Protein AF-A0A7J2IWG2-F1 (afdb_monomer_lite)

Radius of gyration: 23.78 Å; chains: 1; bounding box: 62×46×66 Å

Foldseek 3Di:
DWDWDDAPQWIWTDPDQFWIWIAGVVGDIAIFGAPGGCVLPDPVVVNVLVVQLVVCVVVQWDWADADQKIWIKGHDPVDGQWIWIAIDGQKGDIWIDGSRLSSNVSVLRPVVVQVVVVCVVVVVPDDPVCVVVVCVVCCNVRVGRGDLLVNLQRCLVIPAWMWGDDPPWIKIWGRDPSWIWIATPDQPPDDSVVLNLLCVVVVNRIATFDSNQVSCRNSNVDHPVCSCLGRRVLVSLVVVCCQVVVVQPVQWDDDRQWTWGQDPLAIWIARSNALWIDHLNHTQDDDDDPDDDPQDWDQGPPRGIGGDDPSSVSNVVNSCCRSCVVPDPDPSRVVSSVVSSVVVVVVVVVVD

Secondary structure (DSSP, 8-state):
---EEEETTEEEEEEETTEEEEEETTS-EEEEEBSS-GGG--HHHHHHHHHHHHHHHHHSEEEEEETTEEEEEEE-TTSTTEEEEEEEESEEEEEEEEHHHHHHHHHHHHHHHHHHHHHHHHTTT--GGGHHHHHHHHHHHSTTPBPHHHHHHHHHHH-SEEEEEETTEEEEEEEETTEEEEEEEE--SSHHHHHHHHHHHTT-SSEEE-HHHHHHHHTTSS-GGGGGGSHHHHHHHHHHHHHHTGGGTTTEEEETTEEEEEETTEEEEEETTT--EEETTEEE--PPPSS-----EEEETTTEEEEPPHHHHHHHHHHHHHH-GGG---HHHHHHHHHHHHHHHHHHTT--

Structure (mmCIF, N/CA/C/O backbone):
data_AF-A0A7J2IWG2-F1
#
_entry.id   AF-A0A7J2IWG2-F1
#
loop_
_atom_site.group_PDB
_atom_site.id
_atom_site.type_symbol
_atom_site.label_atom_id
_atom_site.label_alt_id
_atom_site.label_comp_id
_atom_site.label_asym_id
_atom_site.label_entity_id
_atom_site.label_seq_id
_atom_site.pdbx_PDB_ins_code
_atom_site.Cartn_x
_atom_site.Cartn_y
_atom_site.Cartn_z
_atom_site.occupancy
_atom_site.B_iso_or_equiv
_atom_site.auth_seq_id
_atom_site.auth_comp_id
_atom_site.auth_asym_id
_atom_site.auth_atom_id
_atom_site.pdbx_PDB_model_num
ATOM 1 N N . MET A 1 1 ? 7.669 -20.453 27.168 1.00 44.06 1 MET A N 1
ATOM 2 C CA . MET A 1 1 ? 6.930 -19.678 28.184 1.00 44.06 1 MET A CA 1
ATOM 3 C C . MET A 1 1 ? 7.126 -18.211 27.853 1.00 44.06 1 MET A C 1
ATOM 5 O O . MET A 1 1 ? 8.268 -17.769 27.812 1.00 44.06 1 MET A O 1
ATOM 9 N N . GLY A 1 2 ? 6.058 -17.530 27.432 1.00 58.66 2 GLY A N 1
ATOM 10 C CA . GLY A 1 2 ? 6.115 -16.123 27.028 1.00 58.66 2 GLY A CA 1
ATOM 11 C C . GLY A 1 2 ? 6.302 -15.224 28.246 1.00 58.66 2 GLY A C 1
ATOM 12 O O . GLY A 1 2 ? 5.838 -15.561 29.330 1.00 58.66 2 GLY A O 1
ATOM 13 N N . ALA A 1 3 ? 7.019 -14.114 28.085 1.00 71.25 3 ALA A N 1
ATOM 14 C CA . ALA A 1 3 ? 7.103 -13.108 29.135 1.00 71.25 3 ALA A CA 1
ATOM 15 C C . ALA A 1 3 ? 5.734 -12.429 29.292 1.00 71.25 3 ALA A C 1
ATOM 17 O O . ALA A 1 3 ? 5.152 -11.980 28.300 1.00 71.25 3 ALA A O 1
ATOM 18 N N . GLU A 1 4 ? 5.246 -12.362 30.528 1.00 83.38 4 GLU A N 1
ATOM 19 C CA . GLU A 1 4 ? 4.039 -11.634 30.909 1.00 83.38 4 GLU A CA 1
ATOM 20 C C . GLU A 1 4 ? 4.439 -10.408 31.726 1.00 83.38 4 GLU A C 1
ATOM 22 O O . GLU A 1 4 ? 5.269 -10.495 32.633 1.00 83.38 4 GLU A O 1
ATOM 27 N N . LEU A 1 5 ? 3.848 -9.261 31.409 1.00 86.38 5 LEU A N 1
ATOM 28 C CA . LEU A 1 5 ? 4.063 -8.020 32.140 1.00 86.38 5 LEU A CA 1
ATOM 29 C C . LEU A 1 5 ? 2.712 -7.423 32.521 1.00 86.38 5 LEU A C 1
ATOM 31 O O . LEU A 1 5 ? 1.864 -7.195 31.661 1.00 86.38 5 LEU A O 1
ATOM 35 N N . ARG A 1 6 ? 2.515 -7.138 33.809 1.00 88.19 6 ARG A N 1
ATOM 36 C CA . ARG A 1 6 ? 1.344 -6.390 34.277 1.00 88.19 6 ARG A CA 1
ATOM 37 C C . ARG A 1 6 ? 1.644 -4.898 34.257 1.00 88.19 6 ARG A C 1
ATOM 39 O O . ARG A 1 6 ? 2.620 -4.458 34.858 1.00 88.19 6 ARG A O 1
ATOM 46 N N . VAL A 1 7 ? 0.794 -4.136 33.579 1.00 85.31 7 VAL A N 1
ATOM 47 C CA . VAL A 1 7 ? 0.871 -2.675 33.483 1.00 85.31 7 VAL A CA 1
ATOM 48 C C . VAL A 1 7 ? -0.514 -2.120 33.802 1.00 85.31 7 VAL A C 1
ATOM 50 O O . VAL A 1 7 ? -1.438 -2.232 32.998 1.00 85.31 7 VAL A O 1
ATOM 53 N N . GLY A 1 8 ? -0.681 -1.568 35.006 1.00 84.94 8 GLY A N 1
ATOM 54 C CA . GLY A 1 8 ? -1.985 -1.109 35.491 1.00 84.94 8 GLY A CA 1
ATOM 55 C C . GLY A 1 8 ? -3.036 -2.225 35.462 1.00 84.94 8 GLY A C 1
ATOM 56 O O . GLY A 1 8 ? -2.827 -3.304 36.013 1.00 84.94 8 GLY A O 1
ATOM 57 N N . ASN A 1 9 ? -4.152 -1.966 34.779 1.00 90.44 9 ASN A N 1
ATOM 58 C CA . ASN A 1 9 ? -5.276 -2.895 34.627 1.00 90.44 9 ASN A CA 1
ATOM 59 C C . ASN A 1 9 ? -5.095 -3.932 33.507 1.00 90.44 9 ASN A C 1
ATOM 61 O O . ASN A 1 9 ? -6.040 -4.666 33.202 1.00 90.44 9 ASN A O 1
ATOM 65 N N . TRP A 1 10 ? -3.917 -3.971 32.880 1.00 93.75 10 TRP A N 1
ATOM 66 C CA . TRP A 1 10 ? -3.639 -4.766 31.693 1.00 93.75 10 TRP A CA 1
ATOM 67 C C . TRP A 1 10 ? -2.554 -5.805 31.946 1.00 93.75 10 TRP A C 1
ATOM 69 O O . TRP A 1 10 ? -1.511 -5.535 32.542 1.00 93.75 10 TRP A O 1
ATOM 79 N N . THR A 1 11 ? -2.792 -7.003 31.426 1.00 93.50 11 THR A N 1
ATOM 80 C CA . THR A 1 11 ? -1.785 -8.047 31.266 1.00 93.50 11 THR A CA 1
ATOM 81 C C . THR A 1 11 ? -1.298 -8.013 29.825 1.00 93.50 11 THR A C 1
ATOM 83 O O . THR A 1 11 ? -2.082 -8.176 28.889 1.00 93.50 11 THR A O 1
ATOM 86 N N . VAL A 1 12 ? -0.003 -7.772 29.649 1.00 90.75 12 VAL A N 1
ATOM 87 C CA . VAL A 1 12 ? 0.667 -7.699 28.353 1.00 90.75 12 VAL A CA 1
ATOM 88 C C . VAL A 1 12 ? 1.425 -8.997 28.126 1.00 90.75 12 VAL A C 1
ATOM 90 O O . VAL A 1 12 ? 2.281 -9.375 28.926 1.00 90.75 12 VAL A O 1
ATOM 93 N N . MET A 1 13 ? 1.122 -9.666 27.020 1.00 90.50 13 MET A N 1
ATOM 94 C CA . MET A 1 13 ? 1.716 -10.940 26.635 1.00 90.50 13 MET A CA 1
ATOM 95 C C . MET A 1 13 ? 2.390 -10.824 25.268 1.00 90.50 13 MET A C 1
ATOM 97 O O . MET A 1 13 ? 1.871 -10.189 24.344 1.00 90.50 13 MET A O 1
ATOM 101 N N . LEU A 1 14 ? 3.544 -11.475 25.129 1.00 86.62 14 LEU A N 1
ATOM 102 C CA . LEU A 1 14 ? 4.213 -11.646 23.841 1.00 86.62 14 LEU A CA 1
ATOM 103 C C . LEU A 1 14 ? 3.591 -12.845 23.108 1.00 86.62 14 LEU A C 1
ATOM 105 O O . LEU A 1 14 ? 3.856 -13.988 23.472 1.00 86.62 14 LEU A O 1
ATOM 109 N N . ASP A 1 15 ? 2.809 -12.585 22.060 1.00 84.38 15 ASP A N 1
ATOM 110 C CA . ASP A 1 15 ? 2.124 -13.624 21.263 1.00 84.38 15 ASP A CA 1
ATOM 111 C C . ASP A 1 15 ? 2.918 -14.021 19.999 1.00 84.38 15 ASP A C 1
ATOM 113 O O . ASP A 1 15 ? 2.478 -14.767 19.129 1.00 84.38 15 ASP A O 1
ATOM 117 N N . GLY A 1 16 ? 4.131 -13.484 19.860 1.00 84.44 16 GLY A N 1
ATOM 118 C CA . GLY A 1 16 ? 5.037 -13.764 18.754 1.00 84.44 16 GLY A CA 1
ATOM 119 C C . GLY A 1 16 ? 6.120 -12.696 18.627 1.00 84.44 16 GLY A C 1
ATOM 120 O O . GLY A 1 16 ? 6.139 -11.732 19.387 1.00 84.44 16 GLY A O 1
ATOM 121 N N . PRO A 1 17 ? 7.029 -12.801 17.643 1.00 84.06 17 PRO A N 1
ATOM 122 C CA . PRO A 1 17 ? 8.121 -11.839 17.483 1.00 84.06 17 PRO A CA 1
ATOM 123 C C . PRO A 1 17 ? 7.642 -10.432 17.099 1.00 84.06 17 PRO A C 1
ATOM 125 O O . PRO A 1 17 ? 8.418 -9.488 17.197 1.00 84.06 17 PRO A O 1
ATOM 128 N N . LYS A 1 18 ? 6.398 -10.281 16.632 1.00 86.62 18 LYS A N 1
ATOM 129 C CA . LYS A 1 18 ? 5.831 -9.016 16.141 1.00 86.62 18 LYS A CA 1
ATOM 130 C C . LYS A 1 18 ? 4.448 -8.704 16.714 1.00 86.62 18 LYS A C 1
ATOM 132 O O . LYS A 1 18 ? 3.799 -7.789 16.228 1.00 86.62 18 LYS A O 1
ATOM 137 N N . THR A 1 19 ? 3.977 -9.453 17.703 1.00 88.81 19 THR A N 1
ATOM 138 C CA . THR A 1 19 ? 2.591 -9.341 18.166 1.00 88.81 19 THR A CA 1
ATOM 139 C C . THR A 1 19 ? 2.564 -9.211 19.674 1.00 88.81 19 THR A C 1
ATOM 141 O O . THR A 1 19 ? 3.118 -10.054 20.380 1.00 88.81 19 THR A O 1
ATOM 144 N N . LEU A 1 20 ? 1.907 -8.157 20.153 1.00 89.69 20 LEU A N 1
ATOM 145 C CA . LEU A 1 20 ? 1.514 -8.039 21.550 1.00 89.69 20 LEU A CA 1
ATOM 146 C C . LEU A 1 20 ? 0.040 -8.375 21.696 1.00 89.69 20 LEU A C 1
ATOM 148 O O . LEU A 1 20 ? -0.777 -7.975 20.869 1.00 89.69 20 LEU A O 1
ATOM 152 N N . ARG A 1 21 ? -0.289 -9.067 22.777 1.00 92.38 21 ARG A N 1
ATOM 153 C CA . ARG A 1 21 ? -1.659 -9.316 23.202 1.00 92.38 21 ARG A CA 1
ATOM 154 C C . ARG A 1 21 ? -1.865 -8.637 24.546 1.00 92.38 21 ARG A C 1
ATOM 156 O O . ARG A 1 21 ? -1.136 -8.913 25.495 1.00 92.38 21 ARG A O 1
ATOM 163 N N . LEU A 1 22 ? -2.814 -7.714 24.602 1.00 92.94 22 LEU A N 1
ATOM 164 C CA . LEU A 1 22 ? -3.165 -6.960 25.798 1.00 92.94 22 LEU A CA 1
ATOM 165 C C . LEU A 1 22 ? -4.535 -7.432 26.270 1.00 92.94 22 LEU A C 1
ATOM 167 O O . LEU A 1 22 ? -5.498 -7.379 25.508 1.00 92.94 22 LEU A O 1
ATOM 171 N N . VAL A 1 23 ? -4.619 -7.880 27.519 1.00 94.50 23 VAL A N 1
ATOM 172 C CA . VAL A 1 23 ? -5.866 -8.328 28.147 1.00 94.50 23 VAL A CA 1
ATOM 173 C C . VAL A 1 23 ? -6.111 -7.497 29.395 1.00 94.50 23 VAL A C 1
ATOM 175 O O . VAL A 1 23 ? -5.299 -7.500 30.321 1.00 94.50 23 VAL A O 1
ATOM 178 N N . ARG A 1 24 ? -7.219 -6.764 29.420 1.00 93.88 24 ARG A N 1
ATOM 179 C CA . ARG A 1 24 ? -7.654 -5.974 30.572 1.00 93.88 24 ARG A CA 1
ATOM 180 C C . ARG A 1 24 ? -8.354 -6.871 31.594 1.00 93.88 24 ARG A C 1
ATOM 182 O O . ARG A 1 24 ? -8.932 -7.893 31.232 1.00 93.88 24 ARG A O 1
ATOM 189 N N . HIS A 1 25 ? -8.335 -6.485 32.869 1.00 91.69 25 HIS A N 1
ATOM 190 C CA . HIS A 1 25 ? -8.954 -7.253 33.963 1.00 91.69 25 HIS A CA 1
ATOM 191 C C . HIS A 1 25 ? -10.453 -7.568 33.768 1.00 91.69 25 HIS A C 1
ATOM 193 O O . HIS A 1 25 ? -10.944 -8.544 34.325 1.00 91.69 25 HIS A O 1
ATOM 199 N N . ASP A 1 2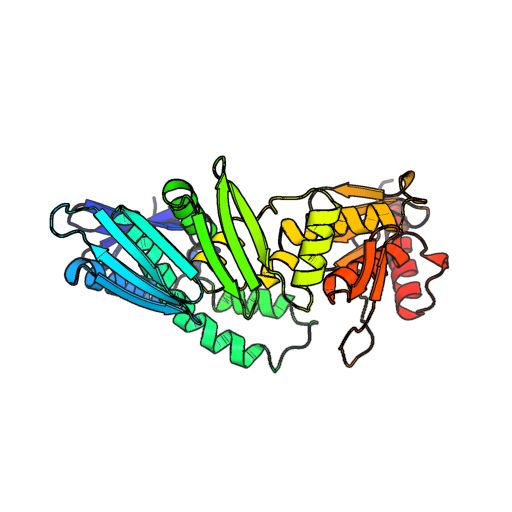6 ? -11.172 -6.757 32.987 1.00 88.81 26 ASP A N 1
ATOM 200 C CA . ASP A 1 26 ? -12.596 -6.914 32.664 1.00 88.81 26 ASP A CA 1
ATOM 201 C C . ASP A 1 26 ? -12.845 -7.806 31.429 1.00 88.81 26 ASP A C 1
ATOM 203 O O . ASP A 1 26 ? -13.981 -7.944 30.975 1.00 88.81 26 ASP A O 1
ATOM 207 N N . GLY A 1 27 ? -11.791 -8.420 30.880 1.00 89.25 27 GLY A N 1
ATOM 208 C CA . GLY A 1 27 ? -11.855 -9.335 29.743 1.00 89.25 27 GLY A CA 1
ATOM 209 C C . GLY A 1 27 ? -11.741 -8.667 28.371 1.00 89.25 27 GLY A C 1
ATOM 210 O O . GLY A 1 27 ? -11.811 -9.367 27.361 1.00 89.25 27 GLY A O 1
ATOM 211 N N . ILE A 1 28 ? -11.545 -7.342 28.288 1.00 91.88 28 ILE A N 1
ATOM 212 C CA . ILE A 1 28 ? -11.269 -6.684 27.002 1.00 91.88 28 ILE A CA 1
ATOM 213 C C . ILE A 1 28 ? -9.903 -7.133 26.482 1.00 91.88 28 ILE A C 1
ATOM 215 O O . ILE A 1 28 ? -8.883 -6.969 27.147 1.00 91.88 28 ILE A O 1
ATOM 219 N N . GLU A 1 29 ? -9.883 -7.635 25.252 1.00 93.44 29 GLU A N 1
ATOM 220 C CA . GLU A 1 29 ? -8.669 -8.084 24.582 1.00 93.44 29 GLU A CA 1
ATOM 221 C C . GLU A 1 29 ? -8.356 -7.232 23.349 1.00 93.44 29 GLU A C 1
ATOM 223 O O . GLU A 1 29 ? -9.230 -6.947 22.525 1.00 93.44 29 GLU A O 1
ATOM 228 N N . VAL A 1 30 ? -7.084 -6.857 23.201 1.00 92.19 30 VAL A N 1
ATOM 229 C CA . VAL A 1 30 ? -6.562 -6.147 22.032 1.00 92.19 30 VAL A CA 1
ATOM 230 C C . VAL A 1 30 ? -5.283 -6.821 21.549 1.00 92.19 30 VAL A C 1
ATOM 232 O O . VAL A 1 30 ? -4.314 -6.970 22.293 1.00 92.19 30 VAL A O 1
ATOM 235 N N . ILE A 1 31 ? -5.266 -7.194 20.271 1.00 92.25 31 ILE A N 1
ATOM 236 C CA . ILE A 1 31 ? -4.076 -7.709 19.594 1.00 92.25 31 ILE A CA 1
ATOM 237 C C . ILE A 1 31 ? -3.422 -6.546 18.849 1.00 92.25 31 ILE A C 1
ATOM 239 O O . ILE A 1 31 ? -4.076 -5.866 18.058 1.00 92.25 31 ILE A O 1
ATOM 243 N N . LEU A 1 32 ? -2.128 -6.335 19.085 1.00 90.25 32 LEU A N 1
ATOM 244 C CA . LEU A 1 32 ? -1.316 -5.267 18.506 1.00 90.25 32 LEU A CA 1
ATOM 245 C C . LEU A 1 32 ? -0.199 -5.859 17.629 1.00 90.25 32 LEU A C 1
ATOM 247 O O . LEU A 1 32 ? 0.910 -6.135 18.109 1.00 90.25 32 LEU A O 1
ATOM 251 N N . PRO A 1 33 ? -0.453 -6.067 16.327 1.00 88.81 33 PRO A N 1
ATOM 252 C CA . PRO A 1 33 ? 0.578 -6.484 15.390 1.00 88.81 33 PRO A CA 1
ATOM 253 C C . PRO A 1 33 ? 1.481 -5.299 15.043 1.00 88.81 33 PRO A C 1
ATOM 255 O O . PRO A 1 33 ? 1.003 -4.248 14.626 1.00 88.81 33 PRO A O 1
ATOM 258 N N . HIS A 1 34 ? 2.789 -5.483 15.150 1.00 84.00 34 HIS A N 1
ATOM 259 C CA . HIS A 1 34 ? 3.819 -4.490 14.868 1.00 84.00 34 HIS A CA 1
ATOM 260 C C . HIS A 1 34 ? 4.509 -4.785 13.533 1.00 84.00 34 HIS A C 1
ATOM 262 O O . HIS A 1 34 ? 4.626 -5.929 13.084 1.00 84.00 34 HIS A O 1
ATOM 268 N N . LYS A 1 35 ? 4.997 -3.736 12.869 1.00 77.56 35 LYS A N 1
ATOM 269 C CA . LYS A 1 35 ? 5.709 -3.862 11.588 1.00 77.56 35 LYS A CA 1
ATOM 270 C C . LYS A 1 35 ? 7.059 -4.572 11.738 1.00 77.56 35 LYS A C 1
ATOM 272 O O . LYS A 1 35 ? 7.448 -5.399 10.897 1.00 77.56 35 LYS A O 1
ATOM 277 N N . VAL A 1 36 ? 7.772 -4.262 12.817 1.00 75.19 36 VAL A N 1
ATOM 278 C CA . VAL A 1 36 ? 9.071 -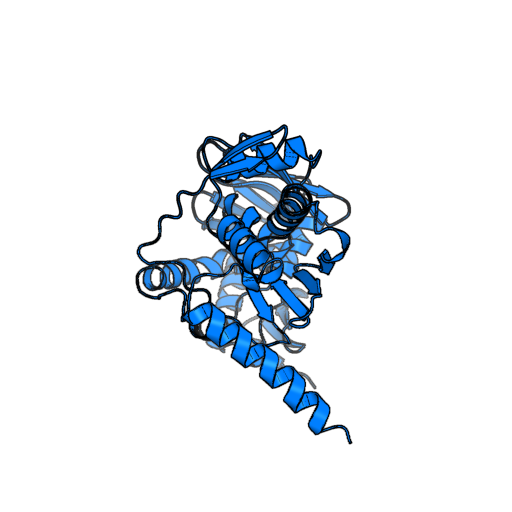4.850 13.161 1.00 75.19 36 VAL A CA 1
ATOM 279 C C . VAL A 1 36 ? 8.985 -5.645 14.463 1.00 75.19 36 VAL A C 1
ATOM 281 O O . VAL A 1 36 ? 7.912 -5.801 15.037 1.00 75.19 36 VAL A O 1
ATOM 284 N N . SER A 1 37 ? 10.109 -6.231 14.869 1.00 78.06 37 SER A N 1
ATOM 285 C CA . SER A 1 37 ? 10.175 -7.060 16.069 1.00 78.06 37 SER A CA 1
ATOM 286 C C . SER A 1 37 ? 9.853 -6.259 17.333 1.00 78.06 37 SER A C 1
ATOM 288 O O . SER A 1 37 ? 10.473 -5.221 17.567 1.00 78.06 37 SER A O 1
ATOM 290 N N . ILE A 1 38 ? 8.972 -6.789 18.186 1.00 77.69 38 ILE A N 1
ATOM 291 C CA . ILE A 1 38 ? 8.601 -6.180 19.478 1.00 77.69 38 ILE A CA 1
ATOM 292 C C . ILE A 1 38 ? 9.745 -6.192 20.495 1.00 77.69 38 ILE A C 1
ATOM 294 O O . ILE A 1 38 ? 9.670 -5.508 21.506 1.00 77.69 38 ILE A O 1
ATOM 298 N N . ARG A 1 39 ? 10.841 -6.919 20.225 1.00 74.44 39 ARG A N 1
ATOM 299 C CA . ARG A 1 39 ? 12.049 -6.890 21.073 1.00 74.44 39 ARG A CA 1
ATOM 300 C C . ARG A 1 39 ? 12.667 -5.495 21.188 1.00 74.44 39 ARG A C 1
ATOM 302 O O . ARG A 1 39 ? 13.400 -5.239 22.133 1.00 74.44 39 ARG A O 1
ATOM 309 N N . ASN A 1 40 ? 12.377 -4.619 20.228 1.00 69.69 40 ASN A N 1
ATOM 310 C CA . ASN A 1 40 ? 12.860 -3.242 20.212 1.00 69.69 40 ASN A CA 1
ATOM 311 C C . ASN A 1 40 ? 11.856 -2.253 20.830 1.00 69.69 40 ASN A C 1
ATOM 313 O O . ASN A 1 40 ? 12.132 -1.054 20.851 1.00 69.69 40 ASN A O 1
ATOM 317 N N . LEU A 1 41 ? 10.694 -2.727 21.296 1.00 73.69 41 LEU A N 1
ATOM 318 C CA . LEU A 1 41 ? 9.678 -1.880 21.908 1.00 73.69 41 LEU A CA 1
ATOM 319 C C . LEU A 1 41 ? 10.147 -1.442 23.297 1.00 73.69 41 LEU A C 1
ATOM 321 O O . LEU A 1 41 ? 10.509 -2.267 24.137 1.00 73.69 41 LEU A O 1
ATOM 325 N N . ARG A 1 42 ? 10.139 -0.132 23.551 1.00 78.75 42 ARG A N 1
ATOM 326 C CA . ARG A 1 42 ? 10.512 0.406 24.863 1.00 78.75 42 ARG A CA 1
ATOM 327 C C . ARG A 1 42 ? 9.348 0.244 25.837 1.00 78.75 42 ARG A C 1
ATOM 329 O O . ARG A 1 42 ? 8.204 0.481 25.467 1.00 78.75 42 ARG A O 1
ATOM 336 N N . ILE A 1 43 ? 9.646 -0.049 27.104 1.00 80.00 43 ILE A N 1
ATOM 337 C CA . ILE A 1 43 ? 8.626 -0.142 28.167 1.00 80.00 43 ILE A CA 1
ATOM 338 C C . ILE A 1 43 ? 7.797 1.148 28.253 1.00 80.00 43 ILE A C 1
ATOM 340 O O . ILE A 1 43 ? 6.582 1.070 28.382 1.00 80.00 43 ILE A O 1
ATOM 344 N N . GLY A 1 44 ? 8.424 2.320 28.089 1.00 78.38 44 GLY A N 1
ATOM 345 C CA . GLY A 1 44 ? 7.705 3.599 28.048 1.00 78.38 44 GLY A CA 1
ATOM 346 C C . GLY A 1 44 ? 6.615 3.645 26.971 1.00 78.38 44 GLY A C 1
ATOM 347 O O . GLY A 1 44 ? 5.496 4.026 27.268 1.00 78.38 44 GLY A O 1
ATOM 348 N N . GLN A 1 45 ? 6.885 3.128 25.768 1.00 77.88 45 GLN A N 1
ATOM 349 C CA . GLN A 1 45 ? 5.885 3.081 24.690 1.00 77.88 45 GLN A CA 1
ATOM 350 C C . GLN A 1 45 ? 4.718 2.148 25.026 1.00 77.88 45 GLN A C 1
ATOM 352 O O . GLN A 1 45 ? 3.575 2.422 24.679 1.00 77.88 45 GLN A O 1
ATOM 357 N N . LEU A 1 46 ? 4.996 1.038 25.713 1.00 82.88 46 LEU A N 1
ATOM 358 C CA . LEU A 1 46 ? 3.948 0.140 26.184 1.00 82.88 46 LEU A CA 1
ATOM 359 C C . LEU A 1 46 ? 3.072 0.807 27.254 1.00 82.88 46 LEU A C 1
ATOM 361 O O . LEU A 1 46 ? 1.858 0.611 27.254 1.00 82.88 46 LEU A O 1
ATOM 365 N N . MET A 1 47 ? 3.676 1.592 28.150 1.00 84.19 47 MET A N 1
ATOM 366 C CA . MET A 1 47 ? 2.933 2.387 29.129 1.00 84.19 47 MET A CA 1
ATOM 367 C C . MET A 1 47 ? 2.061 3.442 28.447 1.00 84.19 47 MET A C 1
ATOM 369 O O . MET A 1 47 ? 0.903 3.586 28.833 1.00 84.19 47 MET A O 1
ATOM 373 N N . ASP A 1 48 ? 2.575 4.106 27.409 1.00 84.44 48 ASP A N 1
ATOM 374 C CA . ASP A 1 48 ? 1.813 5.072 26.612 1.00 84.44 48 ASP A CA 1
ATOM 375 C C . ASP A 1 48 ? 0.596 4.401 25.955 1.00 84.44 48 ASP A C 1
ATOM 377 O O . ASP A 1 48 ? -0.522 4.894 26.089 1.00 84.44 48 ASP A O 1
ATOM 381 N N . TYR A 1 49 ? 0.772 3.223 25.336 1.00 87.44 49 TYR A N 1
ATOM 382 C CA . TYR A 1 49 ? -0.350 2.458 24.779 1.00 87.44 49 TYR A CA 1
ATOM 383 C C . TYR A 1 49 ? -1.408 2.139 25.835 1.00 87.44 49 TYR A C 1
ATOM 385 O O . TYR A 1 49 ? -2.593 2.354 25.600 1.00 87.44 49 TYR A O 1
ATOM 393 N N . VAL A 1 50 ? -1.005 1.630 27.001 1.00 89.81 50 VAL A N 1
ATOM 394 C CA . VAL A 1 50 ? -1.948 1.283 28.074 1.00 89.81 50 VAL A CA 1
ATOM 395 C C . VAL A 1 50 ? -2.704 2.516 28.574 1.00 89.81 50 VAL A C 1
ATOM 397 O O . VAL A 1 50 ? -3.925 2.454 28.720 1.00 89.81 50 VAL A O 1
ATOM 400 N N . ALA A 1 51 ? -2.009 3.637 28.775 1.00 88.75 51 ALA A N 1
ATOM 401 C CA . ALA A 1 51 ? -2.623 4.887 29.206 1.00 88.75 51 ALA A CA 1
ATOM 402 C C . ALA A 1 51 ? -3.652 5.401 28.184 1.00 88.75 51 ALA A C 1
ATOM 404 O O . ALA A 1 51 ? -4.778 5.730 28.559 1.00 88.75 51 ALA A O 1
ATOM 405 N N . GLU A 1 52 ? -3.307 5.399 26.892 1.00 88.62 52 GLU A N 1
ATOM 406 C CA . GLU A 1 52 ? -4.218 5.801 25.812 1.00 88.62 52 GLU A CA 1
ATOM 407 C C . GLU A 1 52 ? -5.456 4.893 25.724 1.00 88.62 52 GLU A C 1
ATOM 409 O O . GLU A 1 52 ? -6.575 5.369 25.500 1.00 88.62 52 GLU A O 1
ATOM 414 N N . LEU A 1 53 ? -5.275 3.580 25.906 1.00 92.44 53 LEU A N 1
ATOM 415 C CA . LEU A 1 53 ? -6.369 2.610 25.892 1.00 92.44 53 LEU A CA 1
ATOM 416 C C . LEU A 1 53 ? -7.331 2.818 27.065 1.00 92.44 53 LEU A C 1
ATOM 418 O O . LEU A 1 53 ? -8.546 2.838 26.851 1.00 92.44 53 LEU A O 1
ATOM 422 N N . ASP A 1 54 ? -6.815 2.985 28.285 1.00 91.94 54 ASP A N 1
ATOM 423 C CA . ASP A 1 54 ? -7.653 3.222 29.464 1.00 91.94 54 ASP A CA 1
ATOM 424 C C . ASP A 1 54 ? -8.417 4.549 29.348 1.00 91.94 54 ASP A C 1
ATOM 426 O O . ASP A 1 54 ? -9.636 4.565 29.552 1.00 91.94 54 ASP A O 1
ATOM 430 N N . GLU A 1 55 ? -7.753 5.625 28.912 1.00 91.38 55 GLU A N 1
ATOM 431 C CA . GLU A 1 55 ? -8.390 6.928 28.691 1.00 91.38 55 GLU A CA 1
ATOM 432 C C . GLU A 1 55 ? -9.541 6.830 27.676 1.00 91.38 55 GLU A C 1
ATOM 434 O O . GLU A 1 55 ? -10.631 7.379 27.886 1.00 91.38 55 GLU A O 1
ATOM 439 N N . LEU A 1 56 ? -9.335 6.106 26.570 1.00 93.38 56 LEU A N 1
ATOM 440 C CA . LEU A 1 56 ? -10.362 5.924 25.550 1.00 93.38 56 LEU A CA 1
ATOM 441 C C . LEU A 1 56 ? -11.554 5.109 26.069 1.00 93.38 56 LEU A C 1
ATOM 443 O O . LEU A 1 56 ? -12.704 5.461 25.783 1.00 93.38 56 LEU A O 1
ATOM 447 N N . ILE A 1 57 ? -11.308 4.031 26.817 1.00 92.50 57 ILE A N 1
ATOM 448 C CA . ILE A 1 57 ? -12.373 3.193 27.386 1.00 92.50 57 ILE A CA 1
ATOM 449 C C . ILE A 1 57 ? -13.219 3.995 28.381 1.00 92.50 57 ILE A C 1
ATOM 451 O O . ILE A 1 57 ? -14.454 3.891 28.347 1.00 92.50 57 ILE A O 1
ATOM 455 N N . GLU A 1 58 ? -12.578 4.807 29.222 1.00 91.62 58 GLU A N 1
ATOM 456 C CA . GLU A 1 58 ? -13.236 5.656 30.216 1.00 91.62 58 GLU A CA 1
ATOM 457 C C . GLU A 1 58 ? -14.080 6.747 29.545 1.00 91.62 58 GLU A C 1
ATOM 459 O O . GLU A 1 58 ? -15.297 6.812 29.744 1.00 91.62 58 GLU A O 1
ATOM 464 N N . LYS A 1 59 ? -13.474 7.548 28.658 1.00 93.38 59 LYS A N 1
ATOM 465 C CA . LYS A 1 59 ? -14.170 8.641 27.957 1.00 93.38 59 LYS A CA 1
ATOM 466 C C . LYS A 1 59 ?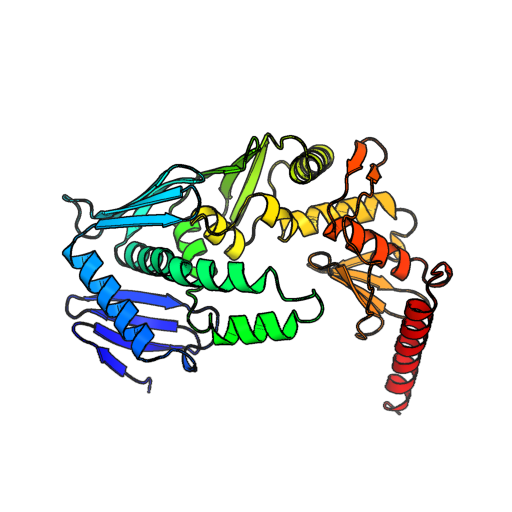 -15.227 8.141 26.975 1.00 93.38 59 LYS A C 1
ATOM 468 O O . LYS A 1 59 ? -16.149 8.878 26.615 1.00 93.38 59 LYS A O 1
ATOM 473 N N . GLY A 1 60 ? -15.072 6.922 26.459 1.00 94.38 60 GLY A N 1
ATOM 474 C CA . GLY A 1 60 ? -15.948 6.345 25.440 1.00 94.38 60 GLY A CA 1
ATOM 475 C C . GLY A 1 60 ? -15.923 7.099 24.107 1.00 94.38 60 GLY A C 1
ATOM 476 O O . GLY A 1 60 ? -16.812 6.910 23.271 1.00 94.38 60 GLY A O 1
ATOM 477 N N . SER A 1 61 ? -14.954 7.995 23.899 1.00 95.50 61 SER A N 1
ATOM 478 C CA . SER A 1 61 ? -14.787 8.733 22.652 1.00 95.50 61 SER A CA 1
ATOM 479 C C . SER A 1 61 ? -13.399 9.348 22.520 1.00 95.50 61 SER A C 1
ATOM 481 O O . SER A 1 61 ? -12.770 9.692 23.515 1.00 95.50 61 SER A O 1
ATOM 483 N N . MET A 1 62 ? -12.963 9.544 21.279 1.00 94.81 62 MET A N 1
ATOM 484 C CA . MET A 1 62 ? -11.783 10.335 20.938 1.00 94.81 62 MET A CA 1
ATOM 485 C C . MET A 1 62 ? -12.013 11.121 19.651 1.00 94.81 62 MET A C 1
ATOM 487 O O . MET A 1 62 ? -12.845 10.775 18.800 1.00 94.81 62 MET A O 1
ATOM 491 N N . THR A 1 63 ? -11.215 12.166 19.481 1.00 94.12 63 THR A N 1
ATOM 492 C CA . THR A 1 63 ? -11.089 12.875 18.213 1.00 94.12 63 THR A CA 1
ATOM 493 C C . THR A 1 63 ? -9.626 13.014 17.853 1.00 94.12 63 THR A C 1
ATOM 495 O O . THR A 1 63 ? -8.826 13.377 18.706 1.00 94.12 63 THR A O 1
ATOM 498 N N . ALA A 1 64 ? -9.300 12.796 16.586 1.00 91.50 64 ALA A N 1
ATOM 499 C CA . ALA A 1 64 ? -7.959 13.000 16.054 1.00 91.50 64 ALA A CA 1
ATOM 500 C C . ALA A 1 64 ? -8.038 13.807 14.755 1.00 91.50 64 ALA A C 1
ATOM 502 O O . ALA A 1 64 ? -9.066 13.816 14.070 1.00 91.50 64 ALA A O 1
ATOM 503 N N . LYS A 1 65 ? -6.954 14.489 14.394 1.00 89.31 65 LYS A N 1
ATOM 504 C CA . LYS A 1 65 ? -6.833 15.189 13.112 1.00 89.31 65 LYS A CA 1
ATOM 505 C C . LYS A 1 65 ? -5.525 14.774 12.453 1.00 89.31 65 LYS A C 1
ATOM 507 O O . LYS A 1 65 ? -4.472 14.963 13.045 1.00 89.31 65 LYS A O 1
ATOM 512 N N . LYS A 1 66 ? -5.596 14.257 11.225 1.00 85.38 66 LYS A N 1
ATOM 513 C CA . LYS A 1 66 ? -4.416 13.949 10.403 1.00 85.38 66 LYS A CA 1
ATOM 514 C C . LYS A 1 66 ? -4.560 14.603 9.044 1.00 85.38 66 LYS A C 1
ATOM 516 O O . LYS A 1 66 ? -5.570 14.416 8.360 1.00 85.38 66 LYS A O 1
ATOM 521 N N . GLY A 1 67 ? -3.574 15.419 8.682 1.00 81.38 67 GLY A N 1
ATOM 522 C CA . GLY A 1 67 ? -3.647 16.269 7.499 1.00 81.38 67 GLY A CA 1
ATOM 523 C C . GLY A 1 67 ? -4.946 17.086 7.462 1.00 81.38 67 GLY A C 1
ATOM 524 O O . GLY A 1 67 ? -5.223 17.899 8.347 1.00 81.38 67 GLY A O 1
ATOM 525 N N . THR A 1 68 ? -5.755 16.857 6.428 1.00 87.38 68 THR A N 1
ATOM 526 C CA . THR A 1 68 ? -7.044 17.535 6.207 1.00 87.38 68 THR A CA 1
ATOM 527 C C . THR A 1 68 ? -8.255 16.716 6.665 1.00 87.38 68 THR A C 1
ATOM 529 O O . THR A 1 68 ? -9.390 17.102 6.384 1.00 87.38 68 THR A O 1
ATOM 532 N N . THR A 1 69 ? -8.047 15.600 7.369 1.00 92.25 69 THR A N 1
ATOM 533 C CA . THR A 1 69 ? -9.117 14.707 7.832 1.00 92.25 69 THR A CA 1
ATOM 534 C C . THR A 1 69 ? -9.281 14.787 9.346 1.00 92.25 69 THR A C 1
ATOM 536 O O . THR A 1 69 ? -8.315 14.669 10.101 1.00 92.25 69 THR A O 1
ATOM 539 N N . LYS A 1 70 ? -10.526 14.966 9.793 1.00 95.94 70 LYS A N 1
ATOM 540 C CA . LYS A 1 70 ? -10.940 14.855 11.193 1.00 95.94 70 LYS A CA 1
ATOM 541 C C . LYS A 1 70 ? -11.561 13.481 11.421 1.00 95.94 70 LYS A C 1
ATOM 543 O O . LYS A 1 70 ? -12.497 13.105 10.718 1.00 95.94 70 LYS A O 1
ATOM 548 N N . PHE A 1 71 ? -11.060 12.778 12.425 1.00 97.06 71 PHE A N 1
ATOM 549 C CA . PHE A 1 71 ? -11.559 11.491 12.883 1.00 97.06 71 PHE A CA 1
ATOM 550 C C . PHE A 1 71 ? -12.318 11.677 14.189 1.00 97.06 71 PHE A C 1
ATOM 552 O O . PHE A 1 71 ? -11.875 12.407 15.080 1.00 97.06 71 PHE A O 1
ATOM 559 N N . LYS A 1 72 ? -13.463 11.013 14.306 1.00 97.56 72 LYS A N 1
ATOM 560 C CA . LYS A 1 72 ? -14.233 10.924 15.542 1.00 97.56 72 LYS A CA 1
ATOM 561 C C . LYS A 1 72 ? -14.597 9.469 15.770 1.00 97.56 72 LYS A C 1
ATOM 563 O O . LYS A 1 72 ? -15.322 8.892 14.967 1.00 97.56 72 LYS A O 1
ATOM 568 N N . LEU A 1 73 ? -14.104 8.912 16.865 1.00 97.38 73 LEU A N 1
ATOM 569 C CA . LEU A 1 73 ? -14.410 7.562 17.312 1.00 97.38 73 LEU A CA 1
ATOM 570 C C . LEU A 1 73 ? -15.267 7.676 18.575 1.00 97.38 73 LEU A C 1
ATOM 572 O O . LEU A 1 73 ? -14.911 8.416 19.492 1.00 97.38 73 LEU A O 1
ATOM 576 N N . LYS A 1 74 ? -16.425 7.013 18.617 1.00 96.94 74 LYS A N 1
ATOM 577 C CA . LYS A 1 74 ? -17.356 7.107 19.754 1.00 96.94 74 LYS A CA 1
ATOM 578 C C . LYS A 1 74 ? -18.049 5.776 20.027 1.00 96.94 74 LYS A C 1
ATOM 580 O O . LYS A 1 74 ? -18.570 5.158 19.103 1.00 96.94 74 LYS A O 1
ATOM 585 N N . ARG A 1 75 ? -18.129 5.381 21.298 1.00 95.50 75 ARG A N 1
ATOM 586 C CA . ARG A 1 75 ? -18.896 4.220 21.762 1.00 95.50 75 ARG A CA 1
ATOM 587 C C . ARG A 1 75 ? -20.399 4.479 21.634 1.00 95.50 75 ARG A C 1
ATOM 589 O O . ARG A 1 75 ? -20.899 5.555 21.979 1.00 95.50 75 ARG A O 1
ATOM 596 N N . LYS A 1 76 ? -21.144 3.488 21.146 1.00 92.31 76 LYS A N 1
ATOM 597 C CA . LYS A 1 76 ? -22.599 3.565 20.975 1.00 92.31 76 LYS A CA 1
ATOM 598 C C . LYS A 1 76 ? -23.278 3.407 22.337 1.00 92.31 76 LYS A C 1
ATOM 600 O O . LYS A 1 76 ? -23.186 2.356 22.959 1.00 92.31 76 LYS A O 1
ATOM 605 N N . ALA A 1 77 ? -23.999 4.437 22.785 1.00 82.88 77 ALA A N 1
ATOM 606 C CA . ALA A 1 77 ? -24.579 4.484 24.135 1.00 82.88 77 ALA A CA 1
ATOM 607 C C . ALA A 1 77 ? -25.489 3.285 24.471 1.00 82.88 77 ALA A C 1
ATOM 609 O O . ALA A 1 77 ? -25.487 2.811 25.597 1.00 82.88 77 ALA A O 1
ATOM 610 N N . LYS A 1 78 ? -26.243 2.776 23.487 1.00 82.56 78 LYS A N 1
ATOM 611 C CA . LYS A 1 78 ? -27.218 1.685 23.672 1.00 82.56 78 LYS A CA 1
ATOM 612 C C . LYS A 1 78 ? -26.682 0.285 23.335 1.00 82.56 78 LYS A C 1
ATOM 614 O O . LYS A 1 78 ? -27.445 -0.671 23.385 1.00 82.56 78 LYS A O 1
ATOM 619 N N . LYS A 1 79 ? -25.418 0.159 22.916 1.00 85.31 79 LYS A N 1
ATOM 620 C CA . LYS A 1 79 ? -24.799 -1.123 22.537 1.00 85.31 79 LYS A CA 1
ATOM 621 C C . LYS A 1 79 ? -23.346 -1.153 23.031 1.00 85.31 7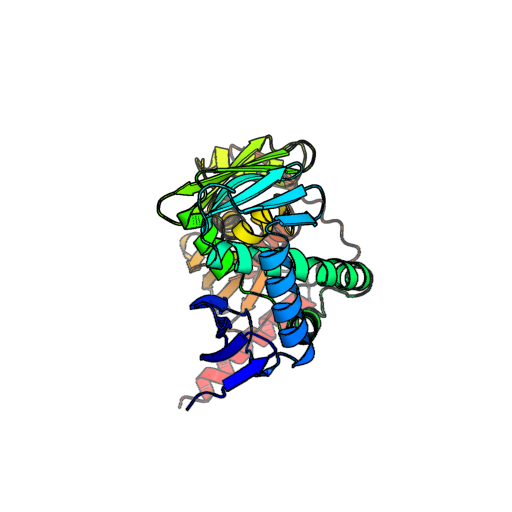9 LYS A C 1
ATOM 623 O O . LYS A 1 79 ? -22.447 -0.821 22.251 1.00 85.31 79 LYS A O 1
ATOM 628 N N . PRO A 1 80 ? -23.111 -1.481 24.318 1.00 77.62 80 PRO A N 1
ATOM 629 C CA . PRO A 1 80 ? -21.756 -1.640 24.838 1.00 77.62 80 PRO A CA 1
ATOM 630 C C . PRO A 1 80 ? -21.023 -2.691 23.993 1.00 77.62 80 PRO A C 1
ATOM 632 O O . PRO A 1 80 ? -21.577 -3.743 23.694 1.00 77.62 80 PRO A O 1
ATOM 635 N N . GLY A 1 81 ? -19.819 -2.359 23.521 1.00 87.06 81 GLY A N 1
ATOM 636 C CA . GLY A 1 81 ? -19.055 -3.196 22.586 1.00 87.06 81 GLY A CA 1
ATOM 637 C C . GLY A 1 81 ? -19.004 -2.683 21.143 1.00 87.06 81 GLY A C 1
ATOM 638 O O . GLY A 1 81 ? -18.111 -3.082 20.399 1.00 87.06 81 GLY A O 1
ATOM 639 N N . ILE A 1 82 ? -19.911 -1.776 20.754 1.00 94.44 82 ILE A N 1
ATOM 640 C CA . ILE A 1 82 ? -19.937 -1.187 19.407 1.00 94.44 82 ILE A CA 1
ATOM 641 C C . ILE A 1 82 ? -19.441 0.254 19.442 1.00 94.44 82 ILE A C 1
ATOM 643 O O . ILE A 1 82 ? -19.908 1.089 20.226 1.00 94.44 82 ILE A O 1
ATOM 647 N N . TRP A 1 83 ? -18.532 0.557 18.528 1.00 97.19 83 TRP A N 1
ATOM 648 C CA . TRP A 1 83 ? -17.953 1.871 18.311 1.00 97.19 83 TRP A CA 1
ATOM 649 C C . TRP A 1 83 ? -18.243 2.348 16.896 1.00 97.19 83 TRP A C 1
ATOM 651 O O . TRP A 1 83 ? -18.402 1.552 15.978 1.00 97.19 83 TRP A O 1
ATOM 661 N N . PHE A 1 84 ? -18.314 3.660 16.719 1.00 96.88 84 PHE A N 1
ATOM 662 C CA . PHE A 1 84 ? -18.507 4.284 15.420 1.00 96.88 84 PHE A CA 1
ATOM 663 C C . PHE A 1 84 ? -17.319 5.179 15.104 1.00 96.88 84 PHE A C 1
ATOM 665 O O . PHE A 1 84 ? -17.021 6.095 15.879 1.00 96.88 84 PHE A O 1
ATOM 672 N N . LEU A 1 85 ? -16.653 4.906 13.983 1.00 97.56 85 LEU A N 1
ATOM 673 C CA . LEU A 1 85 ? -15.568 5.720 13.454 1.00 97.56 85 LEU A CA 1
ATOM 674 C C . LEU A 1 85 ? -16.076 6.530 12.265 1.00 97.56 85 LEU A C 1
ATOM 676 O O . LEU A 1 85 ? -16.472 5.971 11.246 1.00 97.56 85 LEU A O 1
ATOM 680 N N . MET A 1 86 ? -16.001 7.852 12.394 1.00 97.81 86 MET A N 1
ATOM 681 C CA . MET A 1 86 ? -16.303 8.802 11.328 1.00 97.81 86 MET A CA 1
ATOM 682 C C . MET A 1 86 ? -15.027 9.510 10.891 1.00 97.81 86 MET A C 1
ATOM 684 O O . MET A 1 86 ? -14.349 10.126 11.719 1.00 97.81 86 MET A O 1
ATOM 688 N N . ALA A 1 87 ? -14.749 9.501 9.591 1.00 97.69 87 ALA A N 1
ATOM 689 C CA . ALA A 1 87 ? -13.727 10.337 8.967 1.00 97.69 87 ALA A CA 1
ATOM 690 C C . ALA A 1 87 ? -14.396 11.418 8.112 1.00 97.69 87 ALA A C 1
ATOM 692 O O . ALA A 1 87 ? -15.304 11.117 7.336 1.00 97.69 87 ALA A O 1
ATOM 693 N N . ARG A 1 88 ? -13.985 12.683 8.256 1.00 96.75 88 ARG A N 1
ATOM 694 C CA . ARG A 1 88 ? -14.511 13.811 7.466 1.00 96.75 88 ARG A CA 1
ATOM 695 C C . ARG A 1 88 ? -13.400 14.749 7.007 1.00 96.75 88 ARG A C 1
ATOM 697 O O . ARG A 1 88 ? -12.515 15.087 7.791 1.00 96.75 88 ARG A O 1
ATOM 704 N N . GLY A 1 89 ? -13.492 15.236 5.768 1.00 93.06 89 GLY A N 1
ATOM 705 C CA . GLY A 1 89 ? -12.554 16.201 5.184 1.00 93.06 89 GLY A CA 1
ATOM 706 C C . GLY A 1 89 ? -11.804 15.624 3.985 1.00 93.06 89 GLY A C 1
ATOM 707 O O . GLY A 1 89 ? -12.412 15.377 2.940 1.00 93.06 89 GLY A O 1
ATOM 708 N N . GLY A 1 90 ? -10.487 15.438 4.125 1.00 90.75 90 GLY A N 1
ATOM 709 C CA . GLY A 1 90 ? -9.632 14.828 3.097 1.00 90.75 90 GLY A CA 1
ATOM 710 C C . GLY A 1 90 ? -10.022 13.390 2.754 1.00 90.75 90 GLY A C 1
ATOM 711 O O . GLY A 1 90 ? -9.900 12.974 1.606 1.00 90.75 90 GLY A O 1
ATOM 712 N N . VAL A 1 91 ? -10.558 12.662 3.730 1.00 94.25 91 VAL A N 1
ATOM 713 C CA . VAL A 1 91 ? -11.113 11.316 3.584 1.00 94.25 91 VAL A CA 1
ATOM 714 C C . VAL A 1 91 ? -12.492 11.296 4.231 1.00 94.25 91 VAL A C 1
ATOM 716 O O . VAL A 1 91 ? -12.694 11.932 5.267 1.00 94.25 91 VAL A O 1
ATOM 719 N N . ASN A 1 92 ? -13.444 10.598 3.613 1.00 96.81 92 ASN A N 1
ATOM 720 C CA . ASN A 1 92 ? -14.820 10.514 4.087 1.00 96.81 92 ASN A CA 1
ATOM 721 C C . ASN A 1 92 ? -15.313 9.064 4.053 1.00 96.81 92 ASN A C 1
ATOM 723 O O . ASN A 1 92 ? -15.385 8.470 2.978 1.00 96.81 92 ASN A O 1
ATOM 727 N N . TYR A 1 93 ? -15.641 8.528 5.226 1.00 97.62 93 TYR A N 1
ATOM 728 C CA . TYR A 1 93 ? -16.315 7.244 5.430 1.00 97.62 93 TYR A CA 1
ATOM 729 C C . TYR A 1 93 ? -16.873 7.171 6.852 1.00 97.62 93 TYR A C 1
ATOM 731 O O . TYR A 1 93 ? -16.485 7.964 7.719 1.00 97.62 93 TYR A O 1
ATOM 739 N N . ASP A 1 94 ? -17.731 6.179 7.066 1.00 97.25 94 ASP A N 1
ATOM 740 C CA . ASP A 1 94 ? -18.308 5.798 8.347 1.00 97.25 94 ASP A CA 1
ATOM 741 C C . ASP A 1 94 ? -18.276 4.280 8.480 1.00 97.25 94 ASP A C 1
ATOM 743 O O . ASP A 1 94 ? -18.690 3.591 7.551 1.00 97.25 94 ASP A O 1
ATOM 747 N N . ILE A 1 95 ? -17.806 3.766 9.618 1.00 97.19 95 ILE A N 1
ATOM 748 C CA . ILE A 1 95 ? -17.807 2.324 9.900 1.00 97.19 95 ILE A CA 1
ATOM 749 C C . ILE A 1 95 ? -18.163 2.036 11.361 1.00 97.19 95 ILE A C 1
ATOM 751 O O . ILE A 1 95 ? -17.814 2.800 12.268 1.00 97.19 95 ILE A O 1
ATOM 755 N N . GLU A 1 96 ? -18.846 0.913 11.586 1.00 97.12 96 GLU A N 1
ATOM 756 C CA . GLU A 1 96 ? -19.012 0.329 12.919 1.00 97.12 96 GLU A CA 1
ATOM 757 C C . GLU A 1 96 ? -17.841 -0.617 13.220 1.00 97.12 96 GLU A C 1
ATOM 759 O O . GLU A 1 96 ? -17.386 -1.356 12.350 1.00 97.12 96 GLU A O 1
ATOM 764 N N . LEU A 1 97 ? -17.350 -0.572 14.456 1.00 97.06 97 LEU A N 1
ATOM 765 C CA . LEU A 1 97 ? -16.189 -1.316 14.934 1.00 97.06 97 LEU A CA 1
ATOM 766 C C . LEU A 1 97 ? -16.535 -2.051 16.229 1.00 97.06 97 LEU A C 1
ATOM 768 O O . LEU A 1 97 ? -17.259 -1.520 17.079 1.00 97.06 97 LEU A O 1
ATOM 772 N N . ALA A 1 98 ? -15.966 -3.238 16.414 1.00 95.69 98 ALA A N 1
ATOM 773 C CA . ALA A 1 98 ? -15.898 -3.871 17.728 1.00 95.69 98 ALA A CA 1
ATOM 774 C C . ALA A 1 98 ? -14.941 -3.096 18.653 1.00 95.69 98 ALA A C 1
ATOM 776 O O . ALA A 1 98 ? -14.078 -2.353 18.183 1.00 95.69 98 ALA A O 1
ATOM 777 N N . THR A 1 99 ? -15.050 -3.278 19.975 1.00 95.00 99 THR A N 1
ATOM 778 C CA . THR A 1 99 ? -14.145 -2.617 20.938 1.00 95.00 99 THR A CA 1
ATOM 779 C C . THR A 1 99 ? -12.672 -2.853 20.612 1.00 95.00 99 THR A C 1
ATOM 781 O O . THR A 1 99 ? -11.922 -1.888 20.534 1.00 95.00 99 THR A O 1
ATOM 784 N N . SER A 1 100 ? -12.254 -4.094 20.359 1.00 93.88 100 SER A N 1
ATOM 785 C CA . SER A 1 100 ? -10.855 -4.414 20.038 1.00 93.88 100 SER A CA 1
ATOM 786 C C . SER A 1 100 ? -10.357 -3.693 18.777 1.00 93.88 100 SER A C 1
ATOM 788 O O . SER A 1 100 ? -9.272 -3.113 18.774 1.00 93.88 100 SER A O 1
ATOM 790 N N . GLU A 1 101 ? -11.179 -3.655 17.727 1.00 95.69 101 GLU A N 1
ATOM 791 C CA . GLU A 1 101 ? -10.897 -2.954 16.468 1.00 95.69 101 GLU A CA 1
ATOM 792 C C . GLU A 1 101 ? -10.800 -1.432 16.671 1.00 95.69 101 GLU A C 1
ATOM 794 O O . GLU A 1 101 ? -9.908 -0.778 16.127 1.00 95.69 101 GLU A O 1
ATOM 799 N N . ALA A 1 102 ? -11.702 -0.866 17.478 1.00 96.25 102 ALA A N 1
ATOM 800 C CA . ALA A 1 102 ? -11.730 0.553 17.811 1.00 96.25 102 ALA A CA 1
ATOM 801 C C . ALA A 1 102 ? -10.480 0.983 18.585 1.00 96.25 102 ALA A C 1
ATOM 803 O O . ALA A 1 102 ? -9.876 2.001 18.250 1.00 96.25 102 ALA A O 1
ATOM 804 N N . LEU A 1 103 ? -10.073 0.185 19.573 1.00 94.94 103 LEU A N 1
ATOM 805 C CA . LEU A 1 103 ? -8.863 0.397 20.363 1.00 94.94 103 LEU A CA 1
ATOM 806 C C . LEU A 1 103 ? -7.596 0.310 19.496 1.00 94.94 103 LEU A C 1
ATOM 808 O O . LEU A 1 103 ? -6.729 1.177 19.578 1.00 94.94 103 LEU A O 1
ATOM 812 N N . LEU A 1 104 ? -7.520 -0.669 18.590 1.00 94.31 104 LEU A N 1
ATOM 813 C CA . LEU A 1 104 ? -6.404 -0.791 17.649 1.00 94.31 104 LEU A CA 1
ATOM 814 C C . LEU A 1 104 ? -6.303 0.425 16.706 1.00 94.31 104 LEU A C 1
ATOM 816 O O . LEU A 1 104 ? -5.217 0.972 16.498 1.00 94.31 104 LEU A O 1
ATOM 820 N N . ILE A 1 105 ? -7.429 0.869 16.133 1.00 93.94 105 ILE A N 1
ATOM 821 C CA . ILE A 1 105 ? -7.447 2.046 15.251 1.00 93.94 105 ILE A CA 1
ATOM 822 C C . ILE A 1 105 ? -7.107 3.322 16.029 1.00 93.94 105 ILE A C 1
ATOM 824 O O . ILE A 1 105 ? -6.414 4.185 15.490 1.00 93.94 105 ILE A O 1
ATOM 828 N N . ALA A 1 106 ? -7.554 3.444 17.279 1.00 93.25 106 ALA A N 1
ATOM 829 C CA . ALA A 1 106 ? -7.248 4.581 18.139 1.00 93.25 106 ALA A CA 1
ATOM 830 C C . ALA A 1 106 ? -5.744 4.772 18.347 1.00 93.25 106 ALA A C 1
ATOM 832 O O . ALA A 1 106 ? -5.233 5.857 18.065 1.00 93.25 106 ALA A O 1
ATOM 833 N N . LEU A 1 107 ? -5.036 3.706 18.730 1.00 90.88 107 LEU A N 1
ATOM 834 C CA . LEU A 1 107 ? -3.581 3.733 18.889 1.00 90.88 107 LEU A CA 1
ATOM 835 C C . LEU A 1 107 ? -2.887 4.137 17.580 1.00 90.88 107 LEU A C 1
ATOM 837 O O . LEU A 1 107 ? -2.022 5.013 17.558 1.00 90.88 107 LEU A O 1
ATOM 841 N N . LYS A 1 108 ? -3.329 3.593 16.434 1.00 89.12 108 LYS A N 1
ATOM 842 C CA . LYS A 1 108 ? -2.775 3.998 15.128 1.00 89.12 108 LYS A CA 1
ATOM 843 C C . LYS A 1 108 ? -3.097 5.455 14.777 1.00 89.12 108 LYS A C 1
ATOM 845 O O . LYS A 1 108 ? -2.354 6.106 14.031 1.00 89.12 108 LYS A O 1
ATOM 850 N N . LEU A 1 109 ? -4.224 5.990 15.246 1.00 88.62 109 LEU A N 1
ATOM 851 C CA . LEU A 1 109 ? -4.567 7.396 15.064 1.00 88.62 109 LEU A CA 1
ATOM 852 C C . LEU A 1 109 ? -3.646 8.321 15.875 1.00 88.62 109 LEU A C 1
ATOM 854 O O . LEU A 1 109 ? -3.308 9.386 15.362 1.00 88.62 109 LEU A O 1
ATOM 858 N N . GLN A 1 110 ? -3.191 7.892 17.053 1.00 81.94 110 GLN A N 1
ATOM 859 C CA . GLN A 1 110 ? -2.267 8.648 17.903 1.00 81.94 110 GLN A CA 1
ATOM 860 C C . GLN A 1 110 ? -0.806 8.571 17.425 1.00 81.94 110 GLN A C 1
ATOM 862 O O . GLN A 1 110 ? -0.162 9.615 17.302 1.00 81.94 110 GLN A O 1
ATOM 867 N N . GLU A 1 111 ? -0.313 7.385 17.033 1.00 72.69 111 GLU A N 1
ATOM 868 C CA . GLU A 1 111 ? 1.096 7.150 16.637 1.00 72.69 111 GLU A CA 1
ATOM 869 C C . GLU A 1 111 ? 1.645 8.155 15.614 1.00 72.69 111 GLU A C 1
ATOM 871 O O . GLU A 1 111 ? 2.757 8.669 15.725 1.00 72.69 111 GLU A O 1
ATOM 876 N N . SER A 1 112 ? 0.870 8.456 14.577 1.00 54.62 112 SER A N 1
ATOM 877 C CA . SER A 1 112 ? 1.345 9.296 13.468 1.00 54.62 112 SER A CA 1
ATOM 878 C C . SER A 1 112 ? 1.516 10.777 13.819 1.00 54.62 112 SER A C 1
ATOM 880 O O . SER A 1 112 ? 2.033 11.525 12.996 1.00 54.62 112 SER A O 1
ATOM 882 N N . SER A 1 113 ? 1.101 11.208 15.014 1.00 46.88 113 SER A N 1
ATOM 883 C CA . SER A 1 113 ? 1.410 12.554 15.514 1.00 46.88 113 SER A CA 1
ATOM 884 C C . SER A 1 113 ? 2.926 12.741 15.701 1.00 46.88 113 SER A C 1
ATOM 886 O O . SER A 1 113 ? 3.425 13.859 15.605 1.00 46.88 113 SER A O 1
ATOM 888 N N . ILE A 1 114 ? 3.665 11.640 15.900 1.00 38.94 114 ILE A N 1
ATOM 889 C CA . ILE A 1 114 ? 5.117 11.614 16.134 1.00 38.94 114 ILE A CA 1
ATOM 890 C C . ILE A 1 114 ? 5.908 11.485 14.811 1.00 38.94 114 ILE A C 1
ATOM 892 O O . ILE A 1 114 ? 6.959 12.112 14.650 1.00 38.94 114 ILE A O 1
ATOM 896 N N . GLU A 1 115 ? 5.397 10.736 13.823 1.00 41.28 115 GLU A N 1
ATOM 897 C CA . GLU A 1 115 ? 6.052 10.571 12.506 1.00 41.28 115 GLU A CA 1
ATOM 898 C C . GLU A 1 115 ? 6.034 11.862 11.657 1.00 41.28 115 GLU A C 1
ATOM 900 O O . GLU A 1 115 ? 6.975 12.122 10.901 1.00 41.28 115 GLU A O 1
ATOM 905 N N . ASP A 1 116 ? 5.009 12.711 11.806 1.00 36.78 116 ASP A N 1
ATOM 906 C CA . ASP A 1 116 ? 4.869 13.968 11.047 1.00 36.78 116 ASP A CA 1
ATOM 907 C C . ASP A 1 116 ? 5.912 15.041 11.432 1.00 36.78 116 ASP A C 1
ATOM 909 O O . ASP A 1 116 ? 6.226 15.914 10.615 1.00 36.78 116 ASP A O 1
ATOM 913 N N . ILE A 1 117 ? 6.467 14.984 12.650 1.00 35.91 117 ILE A N 1
ATOM 914 C CA . ILE A 1 117 ? 7.512 15.909 13.127 1.00 35.91 117 ILE A CA 1
ATOM 915 C C . ILE A 1 117 ? 8.882 15.483 12.581 1.00 35.91 117 ILE A C 1
ATOM 917 O O . ILE A 1 117 ? 9.624 16.299 12.038 1.00 35.91 117 ILE A O 1
ATOM 921 N N . THR A 1 118 ? 9.189 14.185 12.628 1.00 37.59 118 THR A N 1
ATOM 922 C CA . THR A 1 118 ? 10.496 13.639 12.220 1.00 37.59 118 THR A CA 1
ATOM 923 C C . THR A 1 118 ? 10.691 13.594 10.702 1.00 37.59 118 THR A C 1
ATOM 925 O O . THR A 1 118 ? 11.801 13.822 10.218 1.00 37.59 118 THR A O 1
ATOM 928 N N . LEU A 1 119 ? 9.634 13.351 9.916 1.00 39.06 119 LEU A N 1
ATOM 929 C CA . LEU A 1 119 ? 9.737 13.322 8.450 1.00 39.06 119 LEU A CA 1
ATOM 930 C C . LEU A 1 119 ? 9.931 14.716 7.834 1.00 39.06 119 LEU A C 1
ATOM 932 O O . LEU A 1 119 ? 10.701 14.848 6.880 1.00 39.06 119 LEU A O 1
ATOM 936 N N . LYS A 1 120 ? 9.297 15.760 8.388 1.00 36.91 120 LYS A N 1
ATOM 937 C CA . LYS A 1 120 ? 9.421 17.138 7.876 1.00 36.91 120 LYS A CA 1
ATOM 938 C C . LYS A 1 120 ? 10.826 17.716 8.037 1.00 36.91 120 LYS A C 1
ATOM 940 O O . LYS A 1 120 ? 11.278 18.441 7.154 1.00 36.91 120 LYS A O 1
ATOM 945 N N . GLU A 1 121 ? 11.530 17.375 9.114 1.00 35.22 121 GLU A N 1
ATOM 946 C CA . GLU A 1 121 ? 12.912 17.823 9.333 1.00 35.22 121 GLU A CA 1
ATOM 947 C C . GLU A 1 121 ? 13.930 17.053 8.474 1.00 35.22 121 GLU A C 1
ATOM 949 O O . GLU A 1 121 ? 14.941 17.613 8.043 1.00 35.22 121 GLU A O 1
ATOM 954 N N . PHE A 1 122 ? 13.652 15.783 8.154 1.00 38.53 122 PHE A N 1
ATOM 955 C CA . PHE A 1 122 ? 14.553 14.940 7.359 1.00 38.53 122 PHE A CA 1
ATOM 956 C C . PHE A 1 122 ? 14.425 15.129 5.840 1.00 38.53 122 PHE A C 1
ATOM 958 O O . PHE A 1 122 ? 15.425 14.979 5.126 1.00 38.53 122 PHE A O 1
ATOM 965 N N . GLU A 1 123 ? 13.233 15.474 5.334 1.00 40.50 123 GLU A N 1
ATOM 966 C CA . GLU A 1 123 ? 12.982 15.692 3.897 1.00 40.50 123 GLU A CA 1
ATOM 967 C C . GLU A 1 123 ? 13.840 16.813 3.290 1.00 40.50 123 GLU A C 1
ATOM 969 O O . GLU A 1 123 ? 14.144 16.770 2.098 1.00 40.50 123 GLU A O 1
ATOM 974 N N . TRP A 1 124 ? 14.300 17.774 4.097 1.00 37.91 124 TRP A N 1
ATOM 975 C CA . TRP A 1 124 ? 15.129 18.890 3.628 1.00 37.91 124 TRP A CA 1
ATOM 976 C C . TRP A 1 124 ? 16.637 18.608 3.632 1.00 37.91 124 TRP A C 1
ATOM 978 O O . TRP A 1 124 ? 17.397 19.396 3.070 1.00 37.91 124 TRP A O 1
ATOM 988 N N . ARG A 1 125 ? 17.102 17.507 4.243 1.00 35.59 125 ARG A N 1
ATOM 989 C CA . ARG A 1 125 ? 18.540 17.294 4.510 1.00 35.59 125 ARG A CA 1
ATOM 990 C C . ARG A 1 125 ? 19.157 16.016 3.955 1.00 35.59 125 ARG A C 1
ATOM 992 O O . ARG A 1 125 ? 20.377 15.895 3.993 1.00 35.59 125 ARG A O 1
ATOM 999 N N . THR A 1 126 ? 18.382 15.074 3.416 1.00 38.06 126 THR A N 1
ATOM 1000 C CA . THR A 1 126 ? 18.943 13.785 2.968 1.00 38.06 126 THR A CA 1
ATOM 1001 C C . THR A 1 126 ? 18.869 13.579 1.451 1.00 38.06 126 THR A C 1
ATOM 1003 O O . THR A 1 126 ? 17.791 13.361 0.896 1.00 38.06 126 THR A O 1
ATOM 1006 N N . PRO A 1 127 ? 20.019 13.583 0.746 1.00 42.75 127 PRO A N 1
ATOM 1007 C CA . PRO A 1 127 ? 20.111 13.084 -0.621 1.00 42.75 127 PRO A CA 1
ATOM 1008 C C . PRO A 1 127 ? 19.623 11.630 -0.718 1.00 42.75 127 PRO A C 1
ATOM 1010 O O . PRO A 1 127 ? 19.839 10.822 0.185 1.00 42.75 127 PRO A O 1
ATOM 1013 N N . VAL A 1 128 ? 19.036 11.270 -1.865 1.00 44.53 128 VAL A N 1
ATOM 1014 C CA . VAL A 1 128 ? 18.458 9.943 -2.193 1.00 44.53 128 VAL A CA 1
ATOM 1015 C C . VAL A 1 128 ? 19.410 8.758 -1.919 1.00 44.53 128 VAL A C 1
ATOM 1017 O O . VAL A 1 128 ? 18.959 7.625 -1.754 1.00 44.53 128 VAL A O 1
ATOM 1020 N N . MET A 1 129 ? 20.717 9.018 -1.823 1.00 35.97 129 MET A N 1
ATOM 1021 C CA . MET A 1 129 ? 21.783 8.047 -1.554 1.00 35.97 129 MET A CA 1
ATOM 1022 C C . MET A 1 129 ? 21.732 7.431 -0.140 1.00 35.97 129 MET A C 1
ATOM 1024 O O . MET A 1 129 ? 22.260 6.346 0.070 1.00 35.97 129 MET A O 1
ATOM 1028 N N . PHE A 1 130 ? 21.033 8.055 0.812 1.00 41.91 130 PHE A N 1
ATOM 1029 C CA . PHE A 1 130 ? 20.959 7.595 2.206 1.00 41.91 130 PHE A CA 1
ATOM 1030 C C . PHE A 1 130 ? 19.697 6.790 2.536 1.00 41.91 130 PHE A C 1
ATOM 1032 O O . PHE A 1 130 ? 19.274 6.730 3.686 1.00 41.91 130 PHE A O 1
ATOM 1039 N N . ARG A 1 131 ? 19.070 6.135 1.551 1.00 45.22 131 ARG A N 1
ATOM 1040 C CA . ARG A 1 131 ? 17.819 5.390 1.774 1.00 45.22 131 ARG A CA 1
ATOM 1041 C C . ARG A 1 131 ? 17.979 4.189 2.716 1.00 45.22 131 ARG A C 1
ATOM 1043 O O . ARG A 1 131 ? 17.083 3.957 3.517 1.00 45.22 131 ARG A O 1
ATOM 1050 N N . GLY A 1 132 ? 19.123 3.498 2.685 1.00 39.22 132 GLY A N 1
ATOM 1051 C CA . GLY A 1 132 ? 19.437 2.434 3.650 1.00 39.22 132 GLY A CA 1
ATOM 1052 C C . GLY A 1 132 ? 19.582 2.965 5.080 1.00 39.22 132 GLY A C 1
ATOM 1053 O O . GLY A 1 132 ? 19.102 2.343 6.020 1.00 39.22 132 GLY A O 1
ATOM 1054 N N . ILE A 1 133 ? 20.137 4.173 5.237 1.00 42.62 133 ILE A N 1
ATOM 1055 C CA . ILE A 1 133 ? 20.204 4.873 6.527 1.00 42.62 133 ILE A CA 1
ATOM 1056 C C . ILE A 1 133 ? 18.827 5.414 6.926 1.00 42.62 133 ILE A C 1
ATOM 1058 O O . ILE A 1 133 ? 18.492 5.380 8.096 1.00 42.62 133 ILE A O 1
ATOM 1062 N N . ARG A 1 134 ? 17.976 5.833 5.983 1.00 39.78 134 ARG A N 1
ATOM 1063 C CA . ARG A 1 134 ? 16.583 6.224 6.246 1.00 39.78 134 ARG A CA 1
ATOM 1064 C C . ARG A 1 134 ? 15.732 5.039 6.692 1.00 39.78 134 ARG A C 1
ATOM 1066 O O . ARG A 1 134 ? 14.928 5.208 7.589 1.00 39.78 134 ARG A O 1
ATOM 1073 N N . GLU A 1 135 ? 15.878 3.862 6.090 1.00 38.31 135 GLU A N 1
ATOM 1074 C CA . GLU A 1 135 ? 15.173 2.642 6.512 1.00 38.31 135 GLU A CA 1
ATOM 1075 C C . GLU A 1 135 ? 15.719 2.100 7.838 1.00 38.31 135 GLU A C 1
ATOM 1077 O O . GLU A 1 135 ? 14.934 1.627 8.653 1.00 38.31 135 GLU A O 1
ATOM 1082 N N . ALA A 1 136 ? 17.020 2.250 8.103 1.00 38.94 136 ALA A N 1
ATOM 1083 C CA . ALA A 1 136 ? 17.617 1.949 9.402 1.00 38.94 136 ALA A CA 1
ATOM 1084 C C . ALA A 1 136 ? 17.199 2.959 10.488 1.00 38.94 136 ALA A C 1
ATOM 1086 O O . ALA A 1 136 ? 16.810 2.548 11.569 1.00 38.94 136 ALA A O 1
ATOM 1087 N N . LEU A 1 137 ? 17.191 4.265 10.204 1.00 36.06 137 LEU A N 1
ATOM 1088 C CA . LEU A 1 137 ? 16.777 5.322 11.137 1.00 36.06 137 LEU A CA 1
ATOM 1089 C C . LEU A 1 137 ? 15.264 5.328 11.349 1.00 36.06 137 LEU A C 1
ATOM 1091 O O . LEU A 1 137 ? 14.825 5.382 12.488 1.00 36.06 137 LEU A O 1
ATOM 1095 N N . LEU A 1 138 ? 14.450 5.186 10.298 1.00 39.25 138 LEU A N 1
ATOM 1096 C CA . LEU A 1 138 ? 13.023 4.898 10.461 1.00 39.25 138 LEU A CA 1
ATOM 1097 C C . LEU A 1 138 ? 12.849 3.572 11.199 1.00 39.25 138 LEU A C 1
ATOM 1099 O O . LEU A 1 138 ? 11.987 3.490 12.044 1.00 39.25 138 LEU A O 1
ATOM 1103 N N . GLY A 1 139 ? 13.679 2.554 10.983 1.00 37.09 139 GLY A N 1
ATOM 1104 C CA . GLY A 1 139 ? 13.662 1.330 11.792 1.00 37.09 139 GLY A CA 1
ATOM 1105 C C . GLY A 1 139 ? 13.994 1.551 13.275 1.00 37.09 139 GLY A C 1
ATOM 1106 O O . GLY A 1 139 ? 13.491 0.810 14.111 1.00 37.09 139 GLY A O 1
ATOM 1107 N N . VAL A 1 140 ? 14.788 2.576 13.602 1.00 36.59 140 VAL A N 1
ATOM 1108 C CA . VAL A 1 140 ? 15.173 2.970 14.970 1.00 36.59 140 VAL A CA 1
ATOM 1109 C C . VAL A 1 140 ? 14.128 3.891 15.625 1.00 36.59 140 VAL A C 1
ATOM 1111 O O . VAL A 1 140 ? 13.911 3.785 16.829 1.00 36.59 140 VAL A O 1
ATOM 1114 N N . PHE A 1 141 ? 13.436 4.744 14.858 1.00 36.34 141 PHE A N 1
ATOM 1115 C CA . PHE A 1 141 ? 12.402 5.674 15.353 1.00 36.34 141 PHE A CA 1
ATOM 1116 C C . PHE A 1 141 ? 10.950 5.162 15.191 1.00 36.34 141 PHE A C 1
ATOM 1118 O O . PHE A 1 141 ? 10.069 5.591 15.922 1.00 36.34 141 PHE A O 1
ATOM 1125 N N . SER A 1 142 ? 10.703 4.221 14.274 1.00 40.81 142 SER A N 1
ATOM 1126 C CA . SER A 1 142 ? 9.415 3.568 13.930 1.00 40.81 142 SER A CA 1
ATOM 1127 C C . SER A 1 142 ? 9.412 2.092 14.374 1.00 40.81 142 SER A C 1
ATOM 1129 O O . SER A 1 142 ? 8.639 1.271 13.876 1.00 40.81 142 SER A O 1
ATOM 1131 N N . ALA A 1 143 ? 10.292 1.722 15.317 1.00 37.50 143 ALA A N 1
ATOM 1132 C CA . ALA A 1 143 ? 10.419 0.353 15.824 1.00 37.50 143 ALA A CA 1
ATOM 1133 C C . ALA A 1 143 ? 9.124 -0.191 16.466 1.00 37.50 143 ALA A C 1
ATOM 1135 O O . ALA A 1 143 ? 8.980 -1.396 16.662 1.00 37.50 143 ALA A O 1
ATOM 1136 N N . SER A 1 144 ? 8.175 0.694 16.769 1.00 50.97 144 SER A N 1
ATOM 1137 C CA . SER A 1 144 ? 6.894 0.390 17.396 1.00 50.97 144 SER A CA 1
ATOM 1138 C C . SER A 1 144 ? 5.691 0.516 16.459 1.00 50.97 144 SER A C 1
ATOM 1140 O O . SER A 1 144 ? 4.590 0.227 16.893 1.00 50.97 144 SER A O 1
ATOM 1142 N N . ALA A 1 145 ? 5.856 0.909 15.188 1.00 67.56 145 ALA A N 1
ATOM 1143 C CA . ALA A 1 145 ? 4.697 1.229 14.356 1.00 67.56 145 ALA A CA 1
ATOM 1144 C C . ALA A 1 145 ? 3.755 0.026 14.196 1.00 67.56 145 ALA A C 1
ATOM 1146 O O . ALA A 1 145 ? 4.138 -1.026 13.653 1.00 67.56 145 ALA A O 1
ATOM 1147 N N . LEU A 1 146 ? 2.503 0.214 14.622 1.00 79.75 146 LEU A N 1
ATOM 1148 C CA . LEU A 1 146 ? 1.435 -0.758 14.426 1.00 79.75 146 LEU A CA 1
ATOM 1149 C C . LEU A 1 146 ? 1.287 -1.069 12.933 1.00 79.75 146 LEU A C 1
ATOM 1151 O O . LEU A 1 146 ? 1.307 -0.179 12.076 1.00 79.75 146 LEU A O 1
ATOM 1155 N N . SER A 1 147 ? 1.146 -2.351 12.617 1.00 84.00 147 SER A N 1
ATOM 1156 C CA . SER A 1 147 ? 1.098 -2.866 11.255 1.00 84.00 147 SER A CA 1
ATOM 1157 C C . SER A 1 147 ? -0.089 -2.285 10.499 1.00 84.00 147 SER A C 1
ATOM 1159 O O . SER A 1 147 ? -1.247 -2.546 10.832 1.00 84.00 147 SER A O 1
ATOM 1161 N N . GLU A 1 148 ? 0.182 -1.568 9.406 1.00 86.81 148 GLU A N 1
ATOM 1162 C CA . GLU A 1 148 ? -0.888 -1.082 8.535 1.00 86.81 148 GLU A CA 1
ATOM 1163 C C . GLU A 1 148 ? -1.699 -2.227 7.913 1.00 86.81 148 GLU A C 1
ATOM 1165 O O . GLU A 1 148 ? -2.847 -2.018 7.541 1.00 86.81 148 GLU A O 1
ATOM 1170 N N . VAL A 1 149 ? -1.138 -3.438 7.824 1.00 86.75 149 VAL A N 1
ATOM 1171 C CA . VAL A 1 149 ? -1.844 -4.620 7.304 1.00 86.75 149 VAL A CA 1
ATOM 1172 C C . VAL A 1 149 ? -2.952 -5.068 8.261 1.00 86.75 149 VAL A C 1
ATOM 1174 O O . VAL A 1 149 ? -4.037 -5.415 7.809 1.00 86.75 149 VAL A O 1
ATOM 1177 N N . ALA A 1 150 ? -2.719 -5.002 9.574 1.00 88.69 150 ALA A N 1
ATOM 1178 C CA . ALA A 1 150 ? -3.742 -5.339 10.565 1.00 88.69 150 ALA A CA 1
ATOM 1179 C C . ALA A 1 150 ? -4.903 -4.335 10.525 1.00 88.69 150 ALA A C 1
ATOM 1181 O O . ALA A 1 150 ? -6.069 -4.715 10.503 1.00 88.69 150 ALA A O 1
ATOM 1182 N N . ILE A 1 151 ? -4.573 -3.047 10.411 1.00 92.88 151 ILE A N 1
ATOM 1183 C CA . ILE A 1 151 ? -5.558 -1.977 10.230 1.00 92.88 151 ILE A CA 1
ATOM 1184 C C . ILE A 1 151 ? -6.353 -2.176 8.936 1.00 92.88 151 ILE A C 1
ATOM 1186 O O . ILE A 1 151 ? -7.574 -2.044 8.920 1.00 92.88 151 ILE A O 1
ATOM 1190 N N . ALA A 1 152 ? -5.667 -2.516 7.846 1.00 94.81 152 ALA A N 1
ATOM 1191 C CA . ALA A 1 152 ? -6.295 -2.786 6.562 1.00 94.81 152 ALA A CA 1
ATOM 1192 C C . ALA A 1 152 ? -7.293 -3.947 6.641 1.00 94.81 152 ALA A C 1
ATOM 1194 O O . ALA A 1 152 ? -8.335 -3.874 5.998 1.00 94.81 152 ALA A O 1
ATOM 1195 N N . GLN A 1 153 ? -7.004 -4.982 7.436 1.00 94.62 153 GLN A N 1
ATOM 1196 C CA . GLN A 1 153 ? -7.918 -6.104 7.635 1.00 94.62 153 GLN A CA 1
ATOM 1197 C C . GLN A 1 153 ? -9.230 -5.656 8.285 1.00 94.62 153 GLN A C 1
ATOM 1199 O O . GLN A 1 153 ? -10.293 -5.954 7.749 1.00 94.62 153 GLN A O 1
ATOM 1204 N N . VAL A 1 154 ? -9.161 -4.837 9.343 1.00 95.19 154 VAL A N 1
ATOM 1205 C CA . VAL A 1 154 ? -10.359 -4.239 9.960 1.00 95.19 154 VAL A CA 1
ATOM 1206 C C . VAL A 1 154 ? -11.185 -3.486 8.914 1.00 95.19 154 VAL A C 1
ATOM 1208 O O . VAL A 1 154 ? -12.392 -3.682 8.807 1.00 95.19 154 VAL A O 1
ATOM 1211 N N . PHE A 1 155 ? -10.543 -2.666 8.078 1.00 96.75 155 PHE A N 1
ATOM 1212 C CA . PHE A 1 155 ? -11.256 -1.953 7.018 1.00 96.75 155 PHE A CA 1
ATOM 1213 C C . PHE A 1 155 ? -11.849 -2.892 5.958 1.00 96.75 155 PHE A C 1
ATOM 1215 O O . PHE A 1 155 ? -12.973 -2.661 5.539 1.00 96.75 155 PHE A O 1
ATOM 1222 N N . LYS A 1 156 ? -11.179 -3.977 5.559 1.00 96.00 156 LYS A N 1
ATOM 1223 C CA . LYS A 1 156 ? -11.743 -4.960 4.607 1.00 96.00 156 LYS A CA 1
ATOM 1224 C C . LYS A 1 156 ? -12.995 -5.667 5.126 1.00 96.00 156 LYS A C 1
ATOM 1226 O O . LYS A 1 156 ? -13.765 -6.223 4.340 1.00 96.00 156 LYS A O 1
ATOM 1231 N N . ASP A 1 157 ? -13.160 -5.710 6.441 1.00 94.75 157 ASP A N 1
ATOM 1232 C CA . ASP A 1 157 ? -14.292 -6.359 7.095 1.00 94.75 157 ASP A CA 1
ATOM 1233 C C . ASP A 1 157 ? -15.458 -5.400 7.351 1.00 94.75 157 ASP A C 1
ATOM 1235 O O . ASP A 1 157 ? -16.589 -5.855 7.510 1.00 94.75 157 ASP A O 1
ATOM 1239 N N . ARG A 1 158 ? -15.201 -4.086 7.369 1.00 94.75 158 ARG A N 1
ATOM 1240 C CA . ARG A 1 158 ? -16.169 -3.070 7.815 1.00 94.75 158 ARG A CA 1
ATOM 1241 C C . ARG A 1 158 ? -16.491 -1.988 6.787 1.00 94.75 158 ARG A C 1
ATOM 1243 O O . ARG A 1 158 ? -17.502 -1.310 6.934 1.00 94.75 158 ARG A O 1
ATOM 1250 N N . LEU A 1 159 ? -15.615 -1.765 5.813 1.00 95.88 159 LEU A N 1
ATOM 1251 C CA . LEU A 1 159 ? -15.708 -0.670 4.855 1.00 95.88 159 LEU A CA 1
ATOM 1252 C C . LEU A 1 159 ? -16.185 -1.186 3.500 1.00 95.88 159 LEU A C 1
ATOM 1254 O O . LEU A 1 159 ? -15.500 -1.993 2.882 1.00 95.88 159 LEU A O 1
ATOM 1258 N N . ASP A 1 160 ? -17.272 -0.614 2.992 1.00 91.06 160 ASP A N 1
ATOM 1259 C CA . ASP A 1 160 ? -17.673 -0.816 1.596 1.00 91.06 160 ASP A CA 1
ATOM 1260 C C . ASP A 1 160 ? -16.895 0.130 0.670 1.00 91.06 160 ASP A C 1
ATOM 1262 O O . ASP A 1 16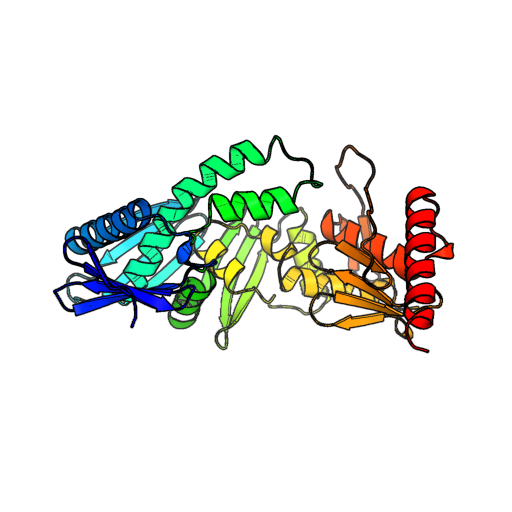0 ? -16.276 -0.275 -0.316 1.00 91.06 160 ASP A O 1
ATOM 1266 N N . ARG A 1 161 ? -16.913 1.426 1.013 1.00 95.00 161 ARG A N 1
ATOM 1267 C CA . ARG A 1 161 ? -16.307 2.500 0.221 1.00 95.00 161 ARG A CA 1
ATOM 1268 C C . ARG A 1 161 ? -15.853 3.683 1.072 1.00 95.00 161 ARG A C 1
ATOM 1270 O O . ARG A 1 161 ? -16.449 3.987 2.104 1.00 95.00 161 ARG A O 1
ATOM 1277 N N . ALA A 1 162 ? -14.852 4.407 0.587 1.00 96.81 162 ALA A N 1
ATOM 1278 C CA . ALA A 1 162 ? -14.410 5.685 1.133 1.00 96.81 162 ALA A CA 1
ATOM 1279 C C . ALA A 1 162 ? -14.095 6.687 0.020 1.00 96.81 162 ALA A C 1
ATOM 1281 O O . ALA A 1 162 ? -13.519 6.337 -1.006 1.00 96.81 162 ALA A O 1
ATOM 1282 N N . TYR A 1 163 ? -14.385 7.964 0.261 1.00 94.94 163 TYR A N 1
ATOM 1283 C CA . TYR A 1 163 ? -14.077 9.039 -0.682 1.00 94.94 163 TYR A CA 1
ATOM 1284 C C . TYR A 1 163 ? -12.847 9.820 -0.238 1.00 94.94 163 TYR A C 1
ATOM 1286 O O . TYR A 1 163 ? -12.812 10.361 0.870 1.00 94.94 163 TYR A O 1
ATOM 1294 N N . ILE A 1 164 ? -11.863 9.940 -1.124 1.00 92.75 164 ILE A N 1
ATOM 1295 C CA . ILE A 1 164 ? -10.584 10.600 -0.868 1.00 92.75 164 ILE A CA 1
ATOM 1296 C C . ILE A 1 164 ? -10.454 11.821 -1.781 1.00 92.75 164 ILE A C 1
ATOM 1298 O O . ILE A 1 164 ? -10.597 11.741 -3.003 1.00 92.75 164 ILE A O 1
ATOM 1302 N N . ARG A 1 165 ? -10.154 12.975 -1.184 1.00 87.81 165 ARG A N 1
ATOM 1303 C CA . ARG A 1 165 ? -9.937 14.248 -1.879 1.00 87.81 165 ARG A CA 1
ATOM 1304 C C . ARG A 1 165 ? -8.456 14.597 -1.895 1.00 87.81 165 ARG A C 1
ATOM 1306 O O . ARG A 1 165 ? -7.793 14.593 -0.860 1.00 87.81 165 ARG A O 1
ATOM 1313 N N . HIS A 1 166 ? -7.949 14.975 -3.064 1.00 80.19 166 HIS A N 1
ATOM 1314 C CA . HIS A 1 166 ? -6.586 15.474 -3.216 1.00 80.19 166 HIS A CA 1
ATOM 1315 C C . HIS A 1 166 ? -6.544 16.647 -4.201 1.00 80.19 166 HIS A C 1
ATOM 1317 O O . HIS A 1 166 ? -6.521 16.464 -5.417 1.00 80.19 166 HIS A O 1
ATOM 1323 N N . GLY A 1 167 ? -6.541 17.876 -3.676 1.00 77.00 167 GLY A N 1
ATOM 1324 C CA . GLY A 1 167 ? -6.684 19.076 -4.503 1.00 77.00 167 GLY A CA 1
ATOM 1325 C C . GLY A 1 167 ? -8.004 19.043 -5.280 1.00 77.00 167 GLY A C 1
ATOM 1326 O O . GLY A 1 167 ? -9.063 18.846 -4.690 1.00 77.00 167 GLY A O 1
ATOM 1327 N N . ALA A 1 168 ? -7.932 19.192 -6.605 1.00 70.38 168 ALA A N 1
ATOM 1328 C CA . ALA A 1 168 ? -9.087 19.054 -7.497 1.00 70.38 168 ALA A CA 1
ATOM 1329 C C . ALA A 1 168 ? -9.430 17.590 -7.844 1.00 70.38 168 ALA A C 1
ATOM 1331 O O . ALA A 1 168 ? -10.447 17.341 -8.489 1.00 70.38 168 ALA A O 1
ATOM 1332 N N . ALA A 1 169 ? -8.587 16.626 -7.457 1.00 73.69 169 ALA A N 1
ATOM 1333 C CA . ALA A 1 169 ? -8.816 15.217 -7.733 1.00 73.69 169 ALA A CA 1
ATOM 1334 C C . ALA A 1 169 ? -9.729 14.573 -6.681 1.00 73.69 169 ALA A C 1
ATOM 1336 O O . ALA A 1 169 ? -9.636 14.863 -5.481 1.00 73.69 169 ALA A O 1
ATOM 1337 N N . ARG A 1 170 ? -10.586 13.665 -7.150 1.00 83.94 170 ARG A N 1
ATOM 1338 C CA . ARG A 1 170 ? -11.438 12.806 -6.325 1.00 83.94 170 ARG A CA 1
ATOM 1339 C C . ARG A 1 170 ? -11.157 11.358 -6.679 1.00 83.94 170 ARG A C 1
ATOM 1341 O O . ARG A 1 170 ? -11.028 11.025 -7.860 1.00 83.94 170 ARG A O 1
ATOM 1348 N N . ALA A 1 171 ? -11.036 10.538 -5.649 1.00 90.00 171 ALA A N 1
ATOM 1349 C CA . ALA A 1 171 ? -10.864 9.109 -5.779 1.00 90.00 171 ALA A CA 1
ATOM 1350 C C . ALA A 1 171 ? -11.810 8.383 -4.826 1.00 90.00 171 ALA A C 1
ATOM 1352 O O . ALA A 1 171 ? -12.016 8.825 -3.693 1.00 90.00 171 ALA A O 1
ATOM 1353 N N . GLU A 1 172 ? -12.348 7.266 -5.284 1.00 93.56 172 GLU A N 1
ATOM 1354 C CA . GLU A 1 172 ? -13.127 6.339 -4.475 1.00 93.56 172 GLU A CA 1
ATOM 1355 C C . GLU A 1 172 ? -12.242 5.131 -4.159 1.00 93.56 172 GLU A C 1
ATOM 1357 O O . GLU A 1 172 ? -11.649 4.543 -5.062 1.00 93.56 172 GLU A O 1
ATOM 1362 N N . LEU A 1 173 ? -12.098 4.795 -2.878 1.00 95.38 173 LEU A N 1
ATOM 1363 C CA . LEU A 1 173 ? -11.452 3.569 -2.424 1.00 95.38 173 LEU A CA 1
ATOM 1364 C C . LEU A 1 173 ? -12.546 2.557 -2.081 1.00 95.38 173 LEU A C 1
ATOM 1366 O O . LEU A 1 173 ? -13.400 2.843 -1.246 1.00 95.38 173 LEU A O 1
ATOM 1370 N N . LEU A 1 174 ? -12.496 1.393 -2.710 1.00 95.56 174 LEU A N 1
ATOM 1371 C CA . LEU A 1 174 ? -13.486 0.325 -2.627 1.00 95.56 174 LEU A CA 1
ATOM 1372 C C . LEU A 1 174 ? -12.860 -0.935 -2.034 1.00 95.56 174 LEU A C 1
ATOM 1374 O O . LEU A 1 174 ? -11.663 -1.184 -2.227 1.00 95.56 174 LEU A O 1
ATOM 1378 N N . VAL A 1 175 ? -13.678 -1.742 -1.363 1.00 95.81 175 VAL A N 1
ATOM 1379 C CA . VAL A 1 175 ? -13.322 -3.105 -0.953 1.00 95.81 175 VAL A CA 1
ATOM 1380 C C . VAL A 1 175 ? -14.157 -4.100 -1.750 1.00 95.81 175 VAL A C 1
ATOM 1382 O O . VAL A 1 175 ? -15.377 -4.106 -1.654 1.00 95.81 175 VAL A O 1
ATOM 1385 N N . GLU A 1 176 ? -13.495 -4.970 -2.510 1.00 93.75 176 GLU A N 1
ATOM 1386 C CA . GLU A 1 176 ? -14.135 -6.048 -3.276 1.00 93.75 176 GLU A CA 1
ATOM 1387 C C . GLU A 1 176 ? -13.358 -7.341 -3.047 1.00 93.75 176 GLU A C 1
ATOM 1389 O O . GLU A 1 176 ? -12.128 -7.342 -3.119 1.00 93.75 176 GLU A O 1
ATOM 1394 N N . ASP A 1 177 ? -14.053 -8.427 -2.701 1.00 92.25 177 ASP A N 1
ATOM 1395 C CA . ASP A 1 177 ? -13.454 -9.736 -2.404 1.00 92.25 177 ASP A CA 1
ATOM 1396 C C . ASP A 1 177 ? -12.268 -9.664 -1.424 1.00 92.25 177 ASP A C 1
ATOM 1398 O O . ASP A 1 177 ? -11.238 -10.306 -1.623 1.00 92.25 177 ASP A O 1
ATOM 1402 N N . LYS A 1 178 ? -12.374 -8.832 -0.375 1.00 92.75 178 LYS A N 1
ATOM 1403 C CA . LYS A 1 178 ? -11.298 -8.565 0.609 1.00 92.75 178 LYS A CA 1
ATOM 1404 C C . LYS A 1 178 ? -10.022 -7.954 0.005 1.00 92.75 178 LYS A C 1
ATOM 1406 O O . LYS A 1 178 ? -8.933 -8.054 0.582 1.00 92.75 178 LYS A O 1
ATOM 1411 N N . HIS A 1 179 ? -10.144 -7.256 -1.118 1.00 94.81 179 HIS A N 1
ATOM 1412 C CA . HIS A 1 179 ? -9.071 -6.506 -1.760 1.00 94.81 179 HIS A CA 1
ATOM 1413 C C . HIS A 1 179 ? -9.449 -5.035 -1.919 1.00 94.81 179 HIS A C 1
ATOM 1415 O O . HIS A 1 179 ? -10.600 -4.697 -2.172 1.00 94.81 179 HIS A O 1
ATOM 1421 N N . PHE A 1 180 ? -8.456 -4.155 -1.778 1.00 96.50 180 PHE A N 1
ATOM 1422 C CA . PHE A 1 180 ? -8.650 -2.727 -1.989 1.00 96.50 180 PHE A CA 1
ATOM 1423 C C . PHE A 1 180 ? -8.429 -2.345 -3.445 1.00 96.50 180 PHE A C 1
ATOM 1425 O O . PHE A 1 180 ? -7.402 -2.683 -4.048 1.00 96.50 180 PHE A O 1
ATOM 1432 N N . TYR A 1 181 ? -9.348 -1.537 -3.953 1.00 94.69 181 TYR A N 1
ATOM 1433 C CA . TYR A 1 181 ? -9.268 -0.925 -5.266 1.00 94.69 181 TYR A CA 1
ATOM 1434 C C . TYR A 1 181 ? -9.493 0.574 -5.164 1.00 94.69 181 TYR A C 1
ATOM 1436 O O . TYR A 1 181 ? -10.209 1.039 -4.284 1.00 94.69 181 TYR A O 1
ATOM 1444 N N . ILE A 1 182 ? -8.887 1.336 -6.067 1.00 92.25 182 ILE A N 1
ATOM 1445 C CA . ILE A 1 182 ? -9.120 2.772 -6.185 1.00 92.25 182 ILE A CA 1
ATOM 1446 C C . ILE A 1 182 ? -9.623 3.117 -7.583 1.00 92.25 182 ILE A C 1
ATOM 1448 O O . ILE A 1 182 ? -9.071 2.658 -8.587 1.00 92.25 182 ILE A O 1
ATOM 1452 N N . VAL A 1 183 ? -10.659 3.946 -7.633 1.00 90.31 183 VAL A N 1
ATOM 1453 C CA . VAL A 1 183 ? -11.237 4.520 -8.848 1.00 90.31 183 VAL A CA 1
ATOM 1454 C C . VAL A 1 183 ? -10.934 6.011 -8.853 1.00 90.31 183 VAL A C 1
ATOM 1456 O O . VAL A 1 183 ? -11.154 6.708 -7.864 1.00 90.31 183 VAL A O 1
ATOM 1459 N N . LEU A 1 184 ? -10.395 6.518 -9.961 1.00 86.75 184 LEU A N 1
ATOM 1460 C CA . LEU A 1 184 ? -10.065 7.936 -10.113 1.00 86.75 184 LEU A CA 1
ATOM 1461 C C . LEU A 1 184 ? -11.205 8.657 -10.848 1.00 86.75 184 LEU A C 1
ATOM 1463 O O . LEU A 1 184 ? -11.257 8.679 -12.075 1.00 86.75 184 LEU A O 1
ATOM 1467 N N . GLU A 1 185 ? -12.110 9.303 -10.117 1.00 78.31 185 GLU A N 1
ATOM 1468 C CA . GLU A 1 185 ? -13.264 10.003 -10.706 1.00 78.31 185 GLU A CA 1
ATOM 1469 C C . GLU A 1 185 ? -12.851 11.289 -11.432 1.00 78.31 185 GLU A C 1
ATOM 1471 O O . GLU A 1 185 ? -13.309 11.583 -12.534 1.00 78.31 185 GLU A O 1
ATOM 1476 N N . GLY A 1 186 ? -11.892 12.027 -10.874 1.00 68.25 186 GLY A N 1
ATOM 1477 C CA . GLY A 1 186 ? -11.351 13.245 -11.469 1.00 68.25 186 GLY A CA 1
ATOM 1478 C C . GLY A 1 186 ? -9.874 13.354 -11.146 1.00 68.25 186 GLY A C 1
ATOM 1479 O O . GLY A 1 186 ? -9.491 13.218 -9.990 1.00 68.25 186 GLY A O 1
ATOM 1480 N N . ALA A 1 187 ? -9.035 13.577 -12.154 1.00 60.28 187 ALA A N 1
ATOM 1481 C CA . ALA A 1 187 ? -7.585 13.487 -11.988 1.00 60.28 187 ALA A CA 1
ATOM 1482 C C . ALA A 1 187 ? -6.842 14.831 -12.124 1.00 60.28 187 ALA A C 1
ATOM 1484 O O . ALA A 1 187 ? -5.619 14.882 -11.987 1.00 60.28 187 ALA A O 1
ATOM 1485 N N . GLY A 1 188 ? -7.576 15.931 -12.341 1.00 56.97 188 GLY A N 1
ATOM 1486 C CA . GLY A 1 188 ? -7.009 17.272 -12.505 1.00 56.97 188 GLY A CA 1
ATOM 1487 C C . GLY A 1 188 ? -5.932 17.354 -13.602 1.00 56.97 188 GLY A C 1
ATOM 1488 O O . GLY A 1 188 ? -5.841 16.503 -14.487 1.00 56.97 188 GLY A O 1
ATOM 1489 N N . LYS A 1 189 ? -5.096 18.399 -13.547 1.00 55.44 189 LYS A N 1
ATOM 1490 C CA . LYS A 1 189 ? -3.849 18.500 -14.328 1.00 55.44 189 LYS A CA 1
ATOM 1491 C C . LYS A 1 189 ? -2.701 17.917 -13.486 1.00 55.44 189 LYS A C 1
ATOM 1493 O O . LYS A 1 189 ? -2.573 18.289 -12.325 1.00 55.44 189 LYS A O 1
ATOM 1498 N N . GLY A 1 190 ? -1.854 17.046 -14.045 1.00 63.06 190 GLY A N 1
ATOM 1499 C CA . GLY A 1 190 ? -0.675 16.499 -13.346 1.00 63.06 190 GLY A CA 1
ATOM 1500 C C . GLY A 1 190 ? -0.482 14.986 -13.500 1.00 63.06 190 GLY A C 1
ATOM 1501 O O . GLY A 1 190 ? -1.040 14.375 -14.408 1.00 63.06 190 GLY A O 1
ATOM 1502 N N . GLU A 1 191 ? 0.319 14.389 -12.611 1.00 65.69 191 GLU A N 1
ATOM 1503 C CA . GLU A 1 191 ? 0.723 12.969 -12.656 1.00 65.69 191 GLU A CA 1
ATOM 1504 C C . GLU A 1 191 ? -0.462 12.004 -12.472 1.00 65.69 191 GLU A C 1
ATOM 1506 O O . GLU A 1 191 ? -0.549 10.995 -13.165 1.00 65.69 191 GLU A O 1
ATOM 1511 N N . LEU A 1 192 ? -1.437 12.350 -11.623 1.00 72.00 192 LEU A N 1
ATOM 1512 C CA . LEU A 1 192 ? -2.685 11.588 -11.494 1.00 72.00 192 LEU A CA 1
ATOM 1513 C C . LEU A 1 192 ? -3.535 11.646 -12.770 1.00 72.00 192 LEU A C 1
ATOM 1515 O O . LEU A 1 192 ? -4.156 10.653 -13.135 1.00 72.00 192 LEU A O 1
ATOM 1519 N N . GLY A 1 193 ? -3.528 12.785 -13.474 1.00 70.31 193 GLY A N 1
ATOM 1520 C CA . GLY A 1 193 ? -4.198 12.967 -14.766 1.00 70.31 193 GLY A CA 1
ATOM 1521 C C . GLY A 1 193 ? -3.665 12.027 -15.840 1.00 70.31 193 GLY A C 1
ATOM 1522 O O . GLY A 1 193 ? -4.444 11.412 -16.567 1.00 70.31 193 GLY A O 1
ATOM 1523 N N . LEU A 1 194 ? -2.338 11.880 -15.903 1.00 67.62 194 LEU A N 1
ATOM 1524 C CA . LEU A 1 194 ? -1.684 10.871 -16.734 1.00 67.62 194 LEU A CA 1
ATOM 1525 C C . LEU A 1 194 ? -2.150 9.471 -16.340 1.00 67.62 194 LEU A C 1
ATOM 1527 O O . LEU A 1 194 ? -2.569 8.686 -17.185 1.00 67.62 194 LEU A O 1
ATOM 1531 N N . PHE A 1 195 ? -2.068 9.172 -15.050 1.00 72.69 195 PHE A N 1
ATOM 1532 C CA . PHE A 1 195 ? -2.337 7.839 -14.551 1.00 72.69 195 PHE A CA 1
ATOM 1533 C C . PHE A 1 195 ? -3.769 7.389 -14.827 1.00 72.69 195 PHE A C 1
ATOM 1535 O O . PHE A 1 195 ? -3.971 6.265 -15.272 1.00 72.69 195 PHE A O 1
ATOM 1542 N N . LYS A 1 196 ? -4.740 8.294 -14.655 1.00 75.94 196 LYS A N 1
ATOM 1543 C CA . LYS A 1 196 ? -6.134 8.061 -15.026 1.00 75.94 196 LYS A CA 1
ATOM 1544 C C . LYS A 1 196 ? -6.278 7.821 -16.526 1.00 75.94 196 LYS A C 1
ATOM 1546 O O . LYS A 1 196 ? -6.789 6.785 -16.911 1.00 75.94 196 LYS A O 1
ATOM 1551 N N . LYS A 1 197 ? -5.762 8.715 -17.377 1.00 74.81 197 LYS A N 1
ATOM 1552 C CA . LYS A 1 197 ? -5.858 8.541 -18.839 1.00 74.81 197 LYS A CA 1
ATOM 1553 C C . LYS A 1 197 ? -5.236 7.231 -19.314 1.00 74.81 197 LYS A C 1
ATOM 1555 O O . LYS A 1 197 ? -5.744 6.624 -20.247 1.00 74.81 197 LYS A O 1
ATOM 1560 N N . LEU A 1 198 ? -4.141 6.803 -18.685 1.00 71.31 198 LEU A N 1
ATOM 1561 C CA . LEU A 1 198 ? -3.539 5.507 -18.967 1.00 71.31 198 LEU A CA 1
ATOM 1562 C C . LEU A 1 198 ? -4.389 4.358 -18.449 1.00 71.31 198 LEU A C 1
ATOM 1564 O O . LEU A 1 198 ? -4.556 3.391 -19.171 1.00 71.31 198 LEU A O 1
ATOM 1568 N N . ALA A 1 199 ? -4.936 4.442 -17.242 1.00 74.06 199 ALA A N 1
ATOM 1569 C CA . ALA A 1 199 ? -5.859 3.433 -16.742 1.00 74.06 199 ALA A CA 1
ATOM 1570 C C . ALA A 1 199 ? -7.079 3.292 -17.674 1.00 74.06 199 ALA A C 1
ATOM 1572 O O . ALA A 1 199 ? -7.338 2.189 -18.150 1.00 74.06 199 ALA A O 1
ATOM 1573 N N . ASP A 1 200 ? -7.716 4.405 -18.048 1.00 77.50 200 ASP A N 1
ATOM 1574 C CA . ASP A 1 200 ? -8.861 4.460 -18.967 1.00 77.50 200 ASP A CA 1
ATOM 1575 C C . ASP A 1 200 ? -8.509 3.848 -20.336 1.00 77.50 200 ASP A C 1
ATOM 1577 O O . ASP A 1 200 ? -9.189 2.953 -20.835 1.00 77.50 200 ASP A O 1
ATOM 1581 N N . ALA A 1 201 ? -7.385 4.270 -20.926 1.00 68.50 201 ALA A N 1
ATOM 1582 C CA . ALA A 1 201 ? -6.875 3.739 -22.190 1.00 68.50 201 ALA A CA 1
ATOM 1583 C C . ALA A 1 201 ? -6.615 2.228 -22.162 1.00 68.50 201 ALA A C 1
ATOM 1585 O O . ALA A 1 201 ? -6.705 1.542 -23.180 1.00 68.50 201 ALA A O 1
ATOM 1586 N N . LEU A 1 202 ? -6.251 1.719 -20.990 1.00 66.69 202 LEU A N 1
ATOM 1587 C CA . LEU A 1 202 ? -5.938 0.320 -20.759 1.00 66.69 202 LEU A CA 1
ATOM 1588 C C . LEU A 1 202 ? -7.149 -0.477 -20.265 1.00 66.69 202 LEU A C 1
ATOM 1590 O O . LEU A 1 202 ? -6.985 -1.665 -19.989 1.00 66.69 202 LEU A O 1
ATOM 1594 N N . ARG A 1 203 ? -8.335 0.151 -20.199 1.00 73.12 203 ARG A N 1
ATOM 1595 C CA . ARG A 1 203 ? -9.585 -0.421 -19.674 1.00 73.12 203 ARG A CA 1
ATOM 1596 C C . ARG A 1 203 ? -9.413 -0.975 -18.257 1.00 73.12 203 ARG A C 1
ATOM 1598 O O . ARG A 1 203 ? -9.856 -2.073 -17.936 1.00 73.12 203 ARG A O 1
ATOM 1605 N N . LEU A 1 204 ? -8.674 -0.234 -17.435 1.00 75.94 204 LEU A N 1
ATOM 1606 C CA . LEU A 1 204 ? -8.452 -0.521 -16.024 1.00 75.94 204 LEU A CA 1
ATOM 1607 C C . LEU A 1 204 ? -9.351 0.392 -15.191 1.00 75.94 204 LEU A C 1
ATOM 1609 O O . LEU A 1 204 ? -8.896 1.409 -14.673 1.00 75.94 204 LEU A O 1
ATOM 1613 N N . ASP A 1 205 ? -10.619 0.010 -15.059 1.00 79.75 205 ASP A N 1
ATOM 1614 C CA . ASP A 1 205 ? -11.628 0.815 -14.354 1.00 79.75 205 ASP A CA 1
ATOM 1615 C C . ASP A 1 205 ? -11.318 0.949 -12.855 1.00 79.75 205 ASP A C 1
ATOM 1617 O O . ASP A 1 205 ? -11.620 1.960 -12.219 1.00 79.75 205 ASP A O 1
ATOM 1621 N N . LYS A 1 206 ? -10.673 -0.079 -12.291 1.00 88.81 206 LYS A N 1
ATOM 1622 C CA . LYS A 1 206 ? -10.293 -0.178 -10.881 1.00 88.81 206 LYS A CA 1
ATOM 1623 C C . LYS A 1 206 ? -8.816 -0.520 -10.766 1.00 88.81 206 LYS A C 1
ATOM 1625 O O . LYS A 1 206 ? -8.328 -1.475 -11.372 1.00 88.81 206 LYS A O 1
ATOM 1630 N N . LEU A 1 207 ? -8.091 0.246 -9.960 1.00 89.19 207 LEU A N 1
ATOM 1631 C CA . LEU A 1 207 ? -6.658 0.062 -9.765 1.00 89.19 207 LEU A CA 1
ATOM 1632 C C . LEU A 1 207 ? -6.392 -0.624 -8.421 1.00 89.19 207 LEU A C 1
ATOM 1634 O O . LEU A 1 207 ? -6.861 -0.131 -7.397 1.00 89.19 207 LEU A O 1
ATOM 1638 N N . PRO A 1 208 ? -5.629 -1.729 -8.379 1.00 92.50 208 PRO A N 1
ATOM 1639 C CA . PRO A 1 208 ? -5.376 -2.435 -7.130 1.00 92.50 208 PRO A CA 1
ATOM 1640 C C . PRO A 1 208 ? -4.490 -1.606 -6.196 1.00 92.50 208 PRO A C 1
ATOM 1642 O O . PRO A 1 208 ? -3.485 -1.026 -6.622 1.00 92.50 208 PRO A O 1
ATOM 1645 N N . VAL A 1 209 ? -4.823 -1.627 -4.907 1.00 93.94 209 VAL A N 1
ATOM 1646 C CA . VAL A 1 209 ? -4.089 -0.946 -3.835 1.00 93.94 209 VAL A CA 1
ATOM 1647 C C . VAL A 1 209 ? -3.611 -1.975 -2.810 1.00 93.94 209 VAL A C 1
ATOM 1649 O O . VAL A 1 209 ? -4.287 -2.958 -2.510 1.00 93.94 209 VAL A O 1
ATOM 1652 N N . SER A 1 210 ? -2.392 -1.813 -2.299 1.00 93.56 210 SER A N 1
ATOM 1653 C CA . SER A 1 210 ? -1.883 -2.635 -1.204 1.00 93.56 210 SER A CA 1
ATOM 1654 C C . SER A 1 210 ? -2.546 -2.275 0.120 1.00 93.56 210 SER A C 1
ATOM 1656 O O . SER A 1 210 ? -2.833 -1.112 0.384 1.00 93.56 210 SER A O 1
ATOM 1658 N N . ASP A 1 211 ? -2.700 -3.266 0.992 1.00 94.62 211 ASP A N 1
ATOM 1659 C CA . ASP A 1 211 ? -3.251 -3.115 2.341 1.00 94.62 211 ASP A CA 1
ATOM 1660 C C . ASP A 1 211 ? -2.598 -1.960 3.114 1.00 94.62 211 ASP A C 1
ATOM 1662 O O . ASP A 1 211 ? -3.280 -1.096 3.659 1.00 94.62 211 ASP A O 1
ATOM 1666 N N . SER A 1 212 ? -1.264 -1.876 3.068 1.00 90.88 212 SER A N 1
ATOM 1667 C CA . SER A 1 212 ? -0.519 -0.800 3.727 1.00 90.88 212 SER A CA 1
ATOM 1668 C C . SER A 1 212 ? -0.838 0.585 3.155 1.00 90.88 212 SER A C 1
ATOM 1670 O O . SER A 1 212 ? -0.965 1.546 3.912 1.00 90.88 212 SER A O 1
ATOM 1672 N N . LEU A 1 213 ? -0.976 0.730 1.830 1.00 91.06 213 LEU A N 1
ATOM 1673 C CA . LEU A 1 213 ? -1.363 2.018 1.252 1.00 91.06 213 LEU A CA 1
ATOM 1674 C C . LEU A 1 213 ? -2.830 2.348 1.553 1.00 91.06 213 LEU A C 1
ATOM 1676 O O . LEU A 1 213 ? -3.113 3.480 1.932 1.00 91.06 213 LEU A O 1
ATOM 1680 N N . ALA A 1 214 ? -3.741 1.381 1.441 1.00 95.38 214 ALA A N 1
ATOM 1681 C CA . ALA A 1 214 ? -5.160 1.574 1.723 1.00 95.38 214 ALA A CA 1
ATOM 1682 C C . ALA A 1 214 ? -5.393 2.052 3.163 1.00 95.38 214 ALA A C 1
ATOM 1684 O O . ALA A 1 214 ? -6.047 3.072 3.368 1.00 95.38 214 ALA A O 1
ATOM 1685 N N . ALA A 1 215 ? -4.778 1.398 4.153 1.00 94.69 215 ALA A N 1
ATOM 1686 C CA . ALA A 1 215 ? -4.865 1.825 5.547 1.00 94.69 215 ALA A CA 1
ATOM 1687 C C . ALA A 1 215 ? -4.304 3.241 5.758 1.00 94.69 215 ALA A C 1
ATOM 1689 O O . ALA A 1 215 ? -4.939 4.058 6.420 1.00 94.69 215 ALA A O 1
ATOM 1690 N N . ARG A 1 216 ? -3.155 3.584 5.156 1.00 91.94 216 ARG A N 1
ATOM 1691 C CA . ARG A 1 216 ? -2.608 4.951 5.259 1.00 91.94 216 ARG A CA 1
ATOM 1692 C C . ARG A 1 216 ? -3.499 5.994 4.588 1.00 91.94 216 ARG A C 1
ATOM 1694 O O . ARG A 1 216 ? -3.656 7.088 5.122 1.00 91.94 216 ARG A O 1
ATOM 1701 N N . LEU A 1 217 ? -4.111 5.666 3.449 1.00 92.44 217 LEU A N 1
ATOM 1702 C CA . LEU A 1 217 ? -5.082 6.539 2.788 1.00 92.44 217 LEU A CA 1
ATOM 1703 C C . LEU A 1 217 ? -6.306 6.758 3.684 1.00 92.44 217 LEU A C 1
ATOM 1705 O O . LEU A 1 217 ? -6.680 7.901 3.916 1.00 92.44 217 LEU A O 1
ATOM 1709 N N . LEU A 1 218 ? -6.880 5.692 4.247 1.00 95.19 218 LEU A N 1
ATOM 1710 C CA . LEU A 1 218 ? -8.057 5.749 5.123 1.00 95.19 218 LEU A CA 1
ATOM 1711 C C . LEU A 1 218 ? -7.793 6.475 6.445 1.00 95.19 218 LEU A C 1
ATOM 1713 O O . LEU A 1 218 ? -8.681 7.126 6.991 1.00 95.19 218 LEU A O 1
ATOM 1717 N N . LEU A 1 219 ? -6.562 6.413 6.942 1.00 92.25 219 LEU A N 1
ATOM 1718 C CA . LEU A 1 219 ? -6.125 7.160 8.115 1.00 92.25 219 LEU A CA 1
ATOM 1719 C C . LEU A 1 219 ? -5.585 8.555 7.768 1.00 92.25 219 LEU A C 1
ATOM 1721 O O . LEU A 1 219 ? -5.118 9.255 8.656 1.00 92.25 219 LEU A O 1
ATOM 1725 N N . GLY A 1 220 ? -5.633 8.997 6.509 1.00 87.12 220 GLY A N 1
ATOM 1726 C CA . GLY A 1 220 ? -5.173 10.331 6.110 1.00 87.12 220 GLY A CA 1
ATOM 1727 C C . GLY A 1 220 ? -3.664 10.573 6.262 1.00 87.12 220 GLY A C 1
ATOM 1728 O O . GLY A 1 220 ? -3.241 11.728 6.243 1.00 87.12 220 GLY A O 1
ATOM 1729 N N . SER A 1 221 ? -2.857 9.515 6.406 1.00 84.38 221 SER A N 1
ATOM 1730 C CA . SER A 1 221 ? -1.385 9.568 6.457 1.00 84.38 221 SER A CA 1
ATOM 1731 C C . SER A 1 221 ? -0.714 9.312 5.100 1.00 84.38 221 SER A C 1
ATOM 1733 O O . SER A 1 221 ? 0.505 9.394 4.981 1.00 84.38 221 SER A O 1
ATOM 1735 N N . ALA A 1 222 ? -1.498 9.020 4.060 1.00 86.25 222 ALA A N 1
ATOM 1736 C CA . ALA A 1 222 ? -1.061 8.967 2.666 1.00 86.25 222 ALA A CA 1
ATOM 1737 C C . ALA A 1 222 ? -1.956 9.841 1.779 1.00 86.25 222 ALA A C 1
ATOM 1739 O O . ALA A 1 222 ? -3.051 10.255 2.169 1.00 86.25 222 ALA A O 1
ATOM 1740 N N . ARG A 1 223 ? -1.490 10.119 0.560 1.00 85.38 223 ARG A N 1
ATOM 1741 C CA . ARG A 1 223 ? -2.201 10.917 -0.445 1.00 85.38 223 ARG A CA 1
ATOM 1742 C C . ARG A 1 223 ? -2.447 10.091 -1.702 1.00 85.38 223 ARG A C 1
ATOM 1744 O O . ARG A 1 223 ? -1.703 9.169 -2.008 1.00 85.38 223 ARG A O 1
ATOM 1751 N N . VAL A 1 224 ? -3.458 10.471 -2.485 1.00 86.19 224 VAL A N 1
ATOM 1752 C CA . VAL A 1 224 ? -3.811 9.778 -3.741 1.00 86.19 224 VAL A CA 1
ATOM 1753 C C . VAL A 1 224 ? -2.610 9.586 -4.691 1.00 86.19 224 VAL A C 1
ATOM 1755 O O . VAL A 1 224 ? -2.494 8.490 -5.227 1.00 86.19 224 VAL A O 1
ATOM 1758 N N . PRO A 1 225 ? -1.672 10.543 -4.881 1.00 84.69 225 PRO A N 1
ATOM 1759 C CA . PRO A 1 225 ? -0.475 10.318 -5.704 1.00 84.69 225 PRO A CA 1
ATOM 1760 C C . PRO A 1 225 ? 0.405 9.132 -5.278 1.00 84.69 225 PRO A C 1
ATOM 1762 O O . PRO A 1 225 ? 1.114 8.581 -6.116 1.00 84.69 225 PRO A O 1
ATOM 1765 N N . ASP A 1 226 ? 0.327 8.673 -4.027 1.00 85.19 226 ASP A N 1
ATOM 1766 C CA . ASP A 1 226 ? 1.133 7.549 -3.537 1.00 85.19 226 ASP A CA 1
ATOM 1767 C C . ASP A 1 226 ? 0.776 6.217 -4.226 1.00 85.19 226 ASP A C 1
ATOM 1769 O O . ASP A 1 226 ? 1.575 5.278 -4.204 1.00 85.19 226 ASP A O 1
ATOM 1773 N N . ILE A 1 227 ? -0.373 6.127 -4.917 1.00 86.25 227 ILE A N 1
ATOM 1774 C CA . ILE A 1 227 ? -0.739 4.961 -5.748 1.00 86.25 227 ILE A CA 1
ATOM 1775 C C . ILE A 1 227 ? 0.268 4.714 -6.881 1.00 86.25 227 ILE A C 1
ATOM 1777 O O . ILE A 1 227 ? 0.452 3.574 -7.319 1.00 86.25 227 ILE A O 1
ATOM 1781 N N . LEU A 1 228 ? 0.970 5.765 -7.328 1.00 81.31 228 LEU A N 1
ATOM 1782 C CA . LEU A 1 228 ? 2.044 5.673 -8.321 1.00 81.31 228 LEU A CA 1
ATOM 1783 C C . LEU A 1 228 ? 3.211 4.823 -7.805 1.00 81.31 228 LEU A C 1
ATOM 1785 O O . LEU A 1 228 ? 3.998 4.282 -8.582 1.00 81.31 228 LEU A O 1
ATOM 1789 N N . GLU A 1 229 ? 3.341 4.692 -6.492 1.00 82.25 229 GLU A N 1
ATOM 1790 C CA . GLU A 1 229 ? 4.391 3.932 -5.825 1.00 82.25 229 GLU A CA 1
ATOM 1791 C C . GLU A 1 229 ? 3.936 2.536 -5.394 1.00 82.25 229 GLU A C 1
ATOM 1793 O O . GLU A 1 229 ? 4.686 1.799 -4.748 1.00 82.25 229 GLU A O 1
ATOM 1798 N N . ASP A 1 230 ? 2.704 2.172 -5.722 1.00 87.81 230 ASP A N 1
ATOM 1799 C CA . ASP A 1 230 ? 2.048 0.976 -5.223 1.00 87.81 230 ASP A CA 1
ATOM 1800 C C . ASP A 1 230 ? 1.742 -0.029 -6.346 1.00 87.81 230 ASP A C 1
ATOM 1802 O O . ASP A 1 230 ? 2.330 0.040 -7.432 1.00 87.81 230 ASP A O 1
ATOM 1806 N N . LYS A 1 231 ? 0.872 -1.013 -6.081 1.00 89.19 231 LYS A N 1
ATOM 1807 C CA . LYS A 1 231 ? 0.494 -2.065 -7.032 1.00 89.19 231 LYS A CA 1
ATOM 1808 C C . LYS A 1 231 ? -0.036 -1.461 -8.331 1.00 89.19 231 LYS A C 1
ATOM 1810 O O . LYS A 1 231 ? 0.393 -1.881 -9.406 1.00 89.19 231 LYS A O 1
ATOM 1815 N N . ALA A 1 232 ? -0.886 -0.439 -8.225 1.00 87.94 232 ALA A N 1
ATOM 1816 C CA . ALA A 1 232 ? -1.382 0.331 -9.357 1.00 87.94 232 ALA A CA 1
ATOM 1817 C C . ALA A 1 232 ? -0.230 0.863 -10.224 1.00 87.94 232 ALA A C 1
ATOM 1819 O O . ALA A 1 232 ? -0.167 0.571 -11.420 1.00 87.94 232 ALA A O 1
ATOM 1820 N N . GLY A 1 233 ? 0.717 1.599 -9.631 1.00 87.06 233 GLY A N 1
ATOM 1821 C CA . GLY A 1 233 ? 1.870 2.160 -10.340 1.00 87.06 233 GLY A CA 1
ATOM 1822 C C . GLY A 1 233 ? 2.682 1.114 -11.102 1.00 87.06 233 GLY A C 1
ATOM 1823 O O . GLY A 1 233 ? 3.052 1.323 -12.258 1.00 87.06 233 GLY A O 1
ATOM 1824 N N . VAL A 1 234 ? 2.918 -0.045 -10.482 1.00 89.94 234 VAL A N 1
ATOM 1825 C CA . VAL A 1 234 ? 3.583 -1.182 -11.135 1.00 89.94 234 VAL A CA 1
ATOM 1826 C C . VAL A 1 234 ? 2.777 -1.676 -12.337 1.00 89.94 234 VAL A C 1
ATOM 1828 O O . VAL A 1 234 ? 3.351 -1.856 -13.410 1.00 89.94 234 VAL A O 1
ATOM 1831 N N . LEU A 1 235 ? 1.467 -1.882 -12.176 1.00 89.06 235 LEU A N 1
ATOM 1832 C CA . LEU A 1 235 ? 0.576 -2.369 -13.231 1.00 89.06 235 LEU A CA 1
ATOM 1833 C C . LEU A 1 235 ? 0.615 -1.458 -14.467 1.00 89.06 235 LEU A C 1
ATOM 1835 O O . LEU A 1 235 ? 0.849 -1.935 -15.579 1.00 89.06 235 LEU A O 1
ATOM 1839 N N . VAL A 1 236 ? 0.467 -0.148 -14.263 1.00 85.69 236 VAL A N 1
ATOM 1840 C CA . VAL A 1 236 ? 0.501 0.834 -15.354 1.00 85.69 236 VAL A CA 1
ATOM 1841 C C . VAL A 1 236 ? 1.872 0.859 -16.027 1.00 85.69 236 VAL A C 1
ATOM 1843 O O . VAL A 1 236 ? 1.948 0.785 -17.253 1.00 85.69 236 VAL A O 1
ATOM 1846 N N . ARG A 1 237 ? 2.976 0.858 -15.265 1.00 88.75 237 ARG A N 1
ATOM 1847 C CA . ARG A 1 237 ? 4.332 0.840 -15.847 1.00 88.75 237 ARG A CA 1
ATOM 1848 C C . ARG A 1 237 ? 4.613 -0.411 -16.672 1.00 88.75 237 ARG A C 1
ATOM 1850 O O . ARG A 1 237 ? 5.213 -0.290 -17.736 1.00 88.75 237 ARG A O 1
ATOM 1857 N N . LYS A 1 238 ? 4.151 -1.595 -16.244 1.00 90.75 238 LYS A N 1
ATOM 1858 C CA . LYS A 1 238 ? 4.253 -2.821 -17.061 1.00 90.75 238 LYS A CA 1
ATOM 1859 C C . LYS A 1 238 ? 3.621 -2.624 -18.429 1.00 90.75 238 LYS A C 1
ATOM 1861 O O . LYS A 1 238 ? 4.164 -3.073 -19.433 1.00 90.75 238 LYS A O 1
ATOM 1866 N N . ARG A 1 239 ? 2.461 -1.975 -18.463 1.00 86.06 239 ARG A N 1
ATOM 1867 C CA . ARG A 1 239 ? 1.717 -1.783 -19.699 1.00 86.06 239 ARG A CA 1
ATOM 1868 C C . ARG A 1 239 ? 2.365 -0.736 -20.599 1.00 86.06 239 ARG A C 1
ATOM 1870 O O . ARG A 1 239 ? 2.540 -1.021 -21.774 1.00 86.06 239 ARG A O 1
ATOM 1877 N N . ILE A 1 240 ? 2.831 0.383 -20.039 1.00 86.44 240 ILE A N 1
ATOM 1878 C CA . ILE A 1 240 ? 3.647 1.370 -20.766 1.00 86.44 240 ILE A CA 1
ATOM 1879 C C . ILE A 1 240 ? 4.863 0.686 -21.419 1.00 86.44 240 ILE A C 1
ATOM 1881 O O . ILE A 1 240 ? 5.101 0.864 -22.609 1.00 86.44 240 ILE A O 1
ATOM 1885 N N . LEU A 1 241 ? 5.609 -0.127 -20.662 1.00 90.25 241 LEU A N 1
ATOM 1886 C CA . LEU A 1 241 ? 6.791 -0.839 -21.163 1.00 90.25 241 LEU A CA 1
ATOM 1887 C C . LEU A 1 241 ? 6.458 -1.792 -22.319 1.00 90.25 241 LEU A C 1
ATOM 1889 O O . LEU A 1 241 ? 7.183 -1.816 -23.308 1.00 90.25 241 LEU A O 1
ATOM 1893 N N . LYS A 1 242 ? 5.349 -2.540 -22.220 1.00 89.06 242 LYS A N 1
ATOM 1894 C CA . LYS A 1 242 ? 4.892 -3.442 -23.292 1.00 89.06 242 LYS A CA 1
ATOM 1895 C C . LYS A 1 242 ? 4.594 -2.708 -24.597 1.00 89.06 242 LYS A C 1
ATOM 1897 O O . LYS A 1 242 ? 4.874 -3.259 -25.653 1.00 89.06 242 LYS A O 1
ATOM 1902 N N . GLU A 1 243 ? 4.012 -1.514 -24.523 1.00 86.12 243 GLU A N 1
ATOM 1903 C CA . GLU A 1 243 ? 3.662 -0.741 -25.719 1.00 86.12 243 GLU A CA 1
ATOM 1904 C C . GLU A 1 243 ? 4.881 -0.060 -26.351 1.00 86.12 243 GLU A C 1
ATOM 1906 O O . GLU A 1 243 ? 5.011 -0.039 -27.573 1.00 86.12 243 GLU A O 1
ATOM 1911 N N . LEU A 1 244 ? 5.780 0.490 -25.530 1.00 87.38 244 LEU A N 1
ATOM 1912 C CA . LEU A 1 244 ? 6.949 1.231 -26.014 1.00 87.38 244 LEU A CA 1
ATOM 1913 C C . LEU A 1 244 ? 8.063 0.348 -26.560 1.00 87.38 244 LEU A C 1
ATOM 1915 O O . LEU A 1 244 ? 8.739 0.766 -27.487 1.00 87.38 244 LEU A O 1
ATOM 1919 N N . PHE A 1 245 ? 8.263 -0.823 -25.956 1.00 90.50 245 PHE A N 1
ATOM 1920 C CA . PHE A 1 245 ? 9.334 -1.758 -26.300 1.00 90.50 245 PHE A CA 1
ATOM 1921 C C . PHE A 1 245 ? 8.756 -3.042 -26.904 1.00 90.50 245 PHE A C 1
ATOM 1923 O O . PHE A 1 245 ? 9.241 -4.146 -26.651 1.00 90.50 245 PHE A O 1
ATOM 1930 N N . LYS A 1 246 ? 7.659 -2.921 -27.660 1.00 89.25 246 LYS A N 1
ATOM 1931 C CA . LYS A 1 246 ? 6.929 -4.057 -28.246 1.00 89.25 246 LYS A CA 1
ATOM 1932 C C . LYS A 1 246 ? 7.809 -4.924 -29.151 1.00 89.25 246 LYS A C 1
ATOM 1934 O O . LYS A 1 246 ? 7.594 -6.130 -29.238 1.00 89.25 246 LYS A O 1
ATOM 1939 N N . GLU A 1 247 ? 8.808 -4.322 -29.784 1.00 90.75 247 GLU A N 1
ATOM 1940 C CA . GLU A 1 247 ? 9.816 -4.974 -30.616 1.00 90.75 247 GLU A CA 1
ATOM 1941 C C . GLU A 1 247 ? 10.732 -5.911 -29.815 1.00 90.75 247 GLU A C 1
ATOM 1943 O O . GLU A 1 247 ? 11.214 -6.897 -30.359 1.00 90.75 247 GLU A O 1
ATOM 1948 N N . HIS A 1 248 ? 10.881 -5.683 -28.507 1.00 90.06 248 HIS A N 1
ATOM 1949 C CA . HIS A 1 248 ? 11.674 -6.517 -27.600 1.00 90.06 248 HIS A CA 1
ATOM 1950 C C . HIS A 1 248 ? 10.817 -7.477 -26.757 1.00 90.06 248 HIS A C 1
ATOM 1952 O O . HIS A 1 248 ? 11.233 -7.948 -25.696 1.00 90.06 248 HIS A O 1
ATOM 1958 N N . LYS A 1 249 ? 9.585 -7.787 -27.186 1.00 86.44 249 LYS A N 1
ATOM 1959 C CA . LYS A 1 249 ? 8.657 -8.631 -26.409 1.00 86.44 249 LYS A CA 1
ATOM 1960 C C . LYS A 1 249 ? 9.239 -10.010 -26.057 1.00 86.44 249 LYS A C 1
ATOM 1962 O O . LYS A 1 249 ? 8.909 -10.530 -24.997 1.00 86.44 249 LYS A O 1
ATOM 1967 N N . GLY A 1 250 ? 10.091 -10.578 -26.915 1.00 86.25 250 GLY A N 1
ATOM 1968 C CA . GLY A 1 250 ? 10.757 -11.866 -26.675 1.00 86.25 250 GLY A CA 1
ATOM 1969 C C . GLY A 1 250 ? 11.840 -11.827 -25.590 1.00 86.25 250 GLY A C 1
ATOM 1970 O O . GLY A 1 250 ? 12.133 -12.853 -24.988 1.00 86.25 250 GLY A O 1
ATOM 1971 N N . GLU A 1 251 ? 12.393 -10.650 -25.298 1.00 90.56 251 GLU A N 1
ATOM 1972 C CA . GLU A 1 251 ? 13.451 -10.464 -24.296 1.00 90.56 251 GLU A CA 1
ATOM 1973 C C . GLU A 1 251 ? 12.885 -10.087 -22.920 1.00 90.56 251 GLU A C 1
ATOM 1975 O O . GLU A 1 251 ? 13.566 -10.224 -21.906 1.00 90.56 251 GLU A O 1
ATOM 1980 N N . MET A 1 252 ? 11.639 -9.601 -22.872 1.00 95.00 252 MET A N 1
ATOM 1981 C CA . MET A 1 252 ? 11.009 -9.044 -21.676 1.00 95.00 252 MET A CA 1
ATOM 1982 C C . MET A 1 252 ? 10.062 -10.027 -20.982 1.00 95.00 252 MET A C 1
ATOM 1984 O O . MET A 1 252 ? 9.006 -10.383 -21.509 1.00 95.00 252 MET A O 1
ATOM 1988 N N . LYS A 1 253 ? 10.347 -10.344 -19.716 1.00 95.38 253 LYS A N 1
ATOM 1989 C CA . LYS A 1 253 ? 9.458 -11.117 -18.837 1.00 95.38 253 LYS A CA 1
ATOM 1990 C C . LYS A 1 253 ? 9.094 -10.320 -17.587 1.00 95.38 253 LYS A C 1
ATOM 1992 O O . LYS A 1 253 ? 9.946 -9.721 -16.943 1.00 95.38 253 LYS A O 1
ATOM 1997 N N . PHE A 1 254 ? 7.820 -10.321 -17.201 1.00 95.19 254 PHE A N 1
ATOM 1998 C CA . PHE A 1 254 ? 7.368 -9.643 -15.981 1.00 95.19 254 PHE A CA 1
ATOM 1999 C C . PHE A 1 254 ? 7.190 -10.633 -14.828 1.00 95.19 254 PHE A C 1
ATOM 2001 O O . PHE A 1 254 ? 6.339 -11.515 -14.901 1.00 95.19 254 PHE A O 1
ATOM 2008 N N . GLU A 1 255 ? 7.918 -10.427 -13.730 1.00 94.12 255 GLU A N 1
ATOM 2009 C CA . GLU A 1 255 ? 7.886 -11.274 -12.530 1.00 94.12 255 GLU A CA 1
ATOM 2010 C C . GLU A 1 255 ? 7.512 -10.435 -11.302 1.00 94.12 255 GLU A C 1
ATOM 2012 O O . GLU A 1 255 ? 8.320 -9.676 -10.759 1.00 94.12 255 GLU A O 1
ATOM 2017 N N . GLY A 1 256 ? 6.251 -10.522 -10.865 1.00 90.69 256 GLY A N 1
ATOM 2018 C CA . GLY A 1 256 ? 5.751 -9.718 -9.746 1.00 90.69 256 GLY A CA 1
ATOM 2019 C C . GLY A 1 256 ? 5.932 -8.217 -10.000 1.00 90.69 256 GLY A C 1
ATOM 2020 O O . GLY A 1 256 ? 5.322 -7.664 -10.914 1.00 90.69 256 GLY A O 1
ATOM 2021 N N . LYS A 1 257 ? 6.777 -7.548 -9.207 1.00 92.38 257 LYS A N 1
ATOM 2022 C CA . LYS A 1 257 ? 7.115 -6.118 -9.361 1.00 92.38 257 LYS A CA 1
ATOM 2023 C C . LYS A 1 257 ? 8.327 -5.842 -10.261 1.00 92.38 257 LYS A C 1
ATOM 2025 O O . LYS A 1 257 ? 8.757 -4.692 -10.328 1.00 92.38 257 LYS A O 1
ATOM 2030 N N . HIS A 1 258 ? 8.882 -6.860 -10.915 1.00 95.75 258 HIS A N 1
ATOM 2031 C CA . HIS A 1 258 ? 10.093 -6.733 -11.719 1.00 95.75 258 HIS A CA 1
ATOM 2032 C C . HIS A 1 258 ? 9.824 -6.923 -13.213 1.00 95.75 258 HIS A C 1
ATOM 2034 O O . HIS A 1 258 ? 8.968 -7.719 -13.607 1.00 95.75 258 HIS A O 1
ATOM 2040 N N . LEU A 1 259 ? 10.573 -6.189 -14.033 1.00 96.88 259 LEU A N 1
ATOM 2041 C CA . LEU A 1 259 ? 10.836 -6.537 -15.427 1.00 96.88 259 LEU A CA 1
ATOM 2042 C C . LEU A 1 259 ? 12.194 -7.245 -15.470 1.00 96.88 259 LEU A C 1
ATOM 2044 O O . LEU A 1 259 ? 13.178 -6.721 -14.949 1.00 96.88 259 LEU A O 1
ATOM 2048 N N . VAL A 1 260 ? 12.222 -8.428 -16.065 1.00 96.69 260 VAL A N 1
ATOM 2049 C CA . VAL A 1 260 ? 13.418 -9.227 -16.310 1.00 96.69 260 VAL A CA 1
ATOM 2050 C C . VAL A 1 260 ? 13.722 -9.170 -17.800 1.00 96.69 260 VAL A C 1
ATOM 2052 O O . VAL A 1 260 ? 12.821 -9.391 -18.610 1.00 96.69 260 VAL A O 1
ATOM 2055 N N . VAL A 1 261 ? 14.968 -8.852 -18.143 1.00 96.31 261 VAL A N 1
ATOM 2056 C CA . VAL A 1 261 ? 15.458 -8.834 -19.527 1.00 96.31 261 VAL A CA 1
ATOM 2057 C C . VAL A 1 261 ? 16.663 -9.757 -19.628 1.00 96.31 261 VAL A C 1
ATOM 2059 O O . VAL A 1 261 ? 17.609 -9.605 -18.858 1.00 96.31 261 VAL A O 1
ATOM 2062 N N . GLY A 1 262 ? 16.627 -10.720 -20.547 1.00 92.19 262 GLY A N 1
ATOM 2063 C CA . GLY A 1 262 ? 17.750 -11.621 -20.816 1.00 92.19 262 GLY A CA 1
ATOM 2064 C C . GLY A 1 262 ? 18.420 -11.274 -22.139 1.00 92.19 262 GLY A C 1
ATOM 2065 O O . GLY A 1 262 ? 17.747 -11.228 -23.163 1.00 92.19 262 GLY A O 1
ATOM 2066 N N . ASN A 1 263 ? 19.733 -11.033 -22.132 1.00 91.31 263 ASN A N 1
ATOM 2067 C CA . ASN A 1 263 ? 20.513 -10.811 -23.355 1.00 91.31 263 ASN A CA 1
ATOM 2068 C C . ASN A 1 263 ? 21.985 -11.232 -23.181 1.00 91.31 263 ASN A C 1
ATOM 2070 O O . ASN A 1 263 ? 22.371 -11.765 -22.144 1.00 91.31 263 ASN A O 1
ATOM 2074 N N . LYS A 1 264 ? 22.834 -10.963 -24.187 1.00 90.06 264 LYS A N 1
ATOM 2075 C CA . LYS A 1 264 ? 24.270 -11.330 -24.204 1.00 90.06 264 LYS A CA 1
ATOM 2076 C C . LYS A 1 264 ? 25.105 -10.791 -23.026 1.00 90.06 264 LYS A C 1
ATOM 2078 O O . LYS A 1 264 ? 26.246 -11.213 -22.844 1.00 90.06 264 LYS A O 1
ATOM 2083 N N . TYR A 1 265 ? 24.581 -9.833 -22.258 1.00 89.69 265 TYR A N 1
ATOM 2084 C CA . TYR A 1 265 ? 25.234 -9.279 -21.067 1.00 89.69 265 TYR A CA 1
ATOM 2085 C C . TYR A 1 265 ? 24.886 -10.036 -19.778 1.00 89.69 265 TYR A C 1
ATOM 2087 O O . TYR A 1 265 ? 25.596 -9.888 -18.779 1.00 89.69 265 TYR A O 1
ATOM 2095 N N . GLY A 1 266 ? 23.826 -10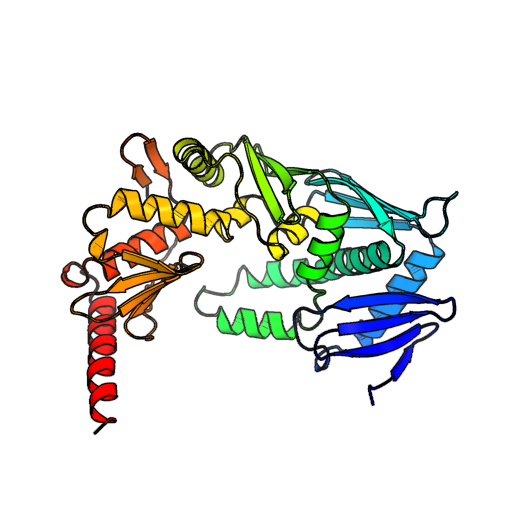.846 -19.802 1.00 91.25 266 GLY A N 1
ATOM 2096 C CA . GLY A 1 266 ? 23.311 -11.601 -18.666 1.00 91.25 266 GLY A CA 1
ATOM 2097 C C . GLY A 1 266 ? 21.839 -11.296 -18.388 1.00 91.25 266 GLY A C 1
ATOM 2098 O O . GLY A 1 266 ? 21.072 -10.938 -19.286 1.00 91.25 266 GLY A O 1
ATOM 2099 N N . THR A 1 267 ? 21.451 -11.446 -17.121 1.00 94.12 267 THR A N 1
ATOM 2100 C CA . THR A 1 267 ? 20.075 -11.222 -16.667 1.00 94.12 267 THR A CA 1
ATOM 2101 C C . THR A 1 267 ? 19.952 -9.867 -15.989 1.00 94.12 267 THR A C 1
ATOM 2103 O O . THR A 1 267 ? 20.544 -9.613 -14.936 1.00 94.12 267 THR A O 1
ATOM 2106 N N . TRP A 1 268 ? 19.133 -9.003 -16.572 1.00 96.19 268 TRP A N 1
ATOM 2107 C CA . TRP A 1 268 ? 18.787 -7.705 -16.019 1.00 96.19 268 TRP A CA 1
ATOM 2108 C C . TRP A 1 268 ? 17.505 -7.810 -15.206 1.00 96.19 268 TRP A C 1
ATOM 2110 O O . TRP A 1 268 ? 16.527 -8.410 -15.652 1.00 96.19 268 TRP A O 1
ATOM 2120 N N . ARG A 1 269 ? 17.473 -7.181 -14.030 1.00 96.38 269 ARG A N 1
ATOM 2121 C CA . ARG A 1 269 ? 16.261 -7.058 -13.211 1.00 96.38 269 ARG A CA 1
ATOM 2122 C C . ARG A 1 269 ? 15.992 -5.599 -12.899 1.00 96.38 269 ARG A C 1
ATOM 2124 O O . ARG A 1 269 ? 16.818 -4.911 -12.306 1.00 96.38 269 ARG A O 1
ATOM 2131 N N . ILE A 1 270 ? 14.805 -5.144 -13.277 1.00 95.38 270 ILE A N 1
ATOM 2132 C CA . ILE A 1 270 ? 14.332 -3.781 -13.062 1.00 95.38 270 ILE A CA 1
ATOM 2133 C C . ILE A 1 270 ? 13.185 -3.813 -12.068 1.00 95.38 270 ILE A C 1
ATOM 2135 O O . ILE A 1 270 ? 12.159 -4.439 -12.324 1.00 95.38 270 ILE A O 1
ATOM 2139 N N . ASN A 1 271 ? 13.307 -3.096 -10.957 1.00 92.19 271 ASN A N 1
ATOM 2140 C CA . ASN A 1 271 ? 12.208 -2.928 -10.012 1.00 92.19 271 ASN A CA 1
ATOM 2141 C C . ASN A 1 271 ? 11.261 -1.818 -10.490 1.00 92.19 271 ASN A C 1
ATOM 2143 O O . ASN A 1 271 ? 11.611 -0.641 -10.487 1.00 92.19 271 ASN A O 1
ATOM 2147 N N . LEU A 1 272 ? 10.026 -2.171 -10.846 1.00 91.69 272 LEU A N 1
ATOM 2148 C CA . LEU A 1 272 ? 9.040 -1.242 -11.414 1.00 91.69 272 LEU A CA 1
ATOM 2149 C C . LEU A 1 272 ? 8.434 -0.272 -10.386 1.00 91.69 272 LEU A C 1
ATOM 2151 O O . LEU A 1 272 ? 7.742 0.676 -10.759 1.00 91.69 272 LEU A O 1
ATOM 2155 N N . LYS A 1 273 ? 8.676 -0.495 -9.089 1.00 85.44 273 LYS A N 1
ATOM 2156 C CA . LYS A 1 273 ? 8.274 0.421 -8.013 1.00 85.44 273 LYS A CA 1
ATOM 2157 C C . LYS A 1 273 ? 9.323 1.509 -7.767 1.00 85.44 273 LYS A C 1
ATOM 2159 O O . LYS A 1 273 ? 8.955 2.636 -7.436 1.00 85.44 273 LYS A O 1
ATOM 2164 N N . THR A 1 274 ? 10.610 1.182 -7.912 1.00 82.62 274 THR A N 1
ATOM 2165 C CA . THR A 1 274 ? 11.725 2.073 -7.532 1.00 82.62 274 THR A CA 1
ATOM 2166 C C . THR A 1 274 ? 12.576 2.563 -8.704 1.00 82.62 274 THR A C 1
ATOM 2168 O O . THR A 1 274 ? 13.255 3.578 -8.565 1.00 82.62 274 THR A O 1
ATOM 2171 N N . GLY A 1 275 ? 12.557 1.871 -9.845 1.00 86.12 275 GLY A N 1
ATOM 2172 C CA . GLY A 1 275 ? 13.498 2.085 -10.946 1.00 86.12 275 GLY A CA 1
ATOM 2173 C C . GLY A 1 275 ? 14.925 1.625 -10.625 1.00 86.12 275 GLY A C 1
ATOM 2174 O O . GLY A 1 275 ? 15.878 2.140 -11.208 1.00 86.12 275 GLY A O 1
ATOM 2175 N N . GLU A 1 276 ? 15.087 0.719 -9.656 1.00 89.44 276 GLU A N 1
ATOM 2176 C CA . GLU A 1 276 ? 16.356 0.033 -9.391 1.00 89.44 276 GLU A CA 1
ATOM 2177 C C . GLU A 1 276 ? 16.692 -0.904 -10.554 1.00 89.44 276 GLU A C 1
ATOM 2179 O O . GLU A 1 276 ? 15.811 -1.637 -11.007 1.00 89.44 276 GLU A O 1
ATOM 2184 N N . LEU A 1 277 ? 17.944 -0.876 -11.014 1.00 92.19 277 LEU A N 1
ATOM 2185 C CA . LEU A 1 277 ? 18.452 -1.732 -12.081 1.00 92.19 277 LEU A CA 1
ATOM 2186 C C . LEU A 1 277 ? 19.560 -2.623 -11.534 1.00 92.19 277 LEU A C 1
ATOM 2188 O O . LEU A 1 277 ? 20.536 -2.124 -10.975 1.00 92.19 277 LEU A O 1
ATOM 2192 N N . ARG A 1 278 ? 19.427 -3.928 -11.749 1.00 93.38 278 ARG A N 1
ATOM 2193 C CA . ARG A 1 278 ? 20.482 -4.903 -11.497 1.00 93.38 278 ARG A CA 1
ATOM 2194 C C . ARG A 1 278 ? 20.861 -5.632 -12.772 1.00 93.38 278 ARG A C 1
ATOM 2196 O O . ARG A 1 278 ? 19.988 -5.901 -13.593 1.00 93.38 278 ARG A O 1
ATOM 2203 N N . LEU A 1 279 ? 22.132 -5.992 -12.887 1.00 94.12 279 LEU A N 1
ATOM 2204 C CA . LEU A 1 279 ? 22.653 -6.929 -13.878 1.00 94.12 279 LEU A CA 1
ATOM 2205 C C . LEU A 1 279 ? 23.374 -8.046 -13.127 1.00 94.12 279 LEU A C 1
ATOM 2207 O O . LEU A 1 279 ? 24.333 -7.763 -12.415 1.00 94.12 279 LEU A O 1
ATOM 2211 N N . ASN A 1 280 ? 22.919 -9.291 -13.270 1.00 90.31 280 ASN A N 1
ATOM 2212 C CA . ASN A 1 280 ? 23.498 -10.453 -12.580 1.00 90.31 280 ASN A CA 1
ATOM 2213 C C . ASN A 1 280 ? 23.606 -10.220 -11.059 1.00 90.31 280 ASN A C 1
ATOM 2215 O O . ASN A 1 280 ? 24.666 -10.371 -10.462 1.00 90.31 280 ASN A O 1
ATOM 2219 N N . GLU A 1 281 ? 22.512 -9.737 -10.458 1.00 85.44 281 GLU A N 1
ATOM 2220 C CA . GLU A 1 281 ? 22.403 -9.330 -9.045 1.00 85.44 281 GLU A CA 1
ATOM 2221 C C . GLU A 1 281 ? 23.295 -8.151 -8.602 1.00 85.44 281 GLU A C 1
ATOM 2223 O O . GLU A 1 281 ? 23.140 -7.644 -7.489 1.00 85.44 281 GLU A O 1
ATOM 2228 N N . TYR A 1 282 ? 24.147 -7.617 -9.480 1.00 87.56 282 TYR A N 1
ATOM 2229 C CA . TYR A 1 282 ? 24.907 -6.398 -9.223 1.00 87.56 282 TYR A CA 1
ATOM 2230 C C . TYR A 1 282 ? 24.036 -5.158 -9.426 1.00 87.56 282 TYR A C 1
ATOM 2232 O O . TYR A 1 282 ? 23.441 -4.981 -10.488 1.00 87.56 282 TYR A O 1
ATOM 2240 N N . LEU A 1 283 ? 23.976 -4.281 -8.424 1.00 87.62 283 LEU A N 1
ATOM 2241 C CA . LEU A 1 283 ? 23.231 -3.024 -8.481 1.00 87.62 283 LEU A CA 1
ATOM 2242 C C . LEU A 1 283 ? 23.960 -1.982 -9.342 1.00 87.62 283 LEU A C 1
ATOM 2244 O O . LEU A 1 283 ? 25.105 -1.638 -9.060 1.00 87.62 283 LEU A O 1
ATOM 2248 N N . LEU A 1 284 ? 23.272 -1.431 -10.346 1.00 86.31 284 LEU A N 1
ATOM 2249 C CA . LEU A 1 284 ? 23.780 -0.323 -11.154 1.00 86.31 284 LEU A CA 1
ATOM 2250 C C . LEU A 1 284 ? 23.288 1.015 -10.594 1.00 86.31 284 LEU A C 1
ATOM 2252 O O . LEU A 1 284 ? 22.086 1.293 -10.503 1.00 86.31 284 LEU A O 1
ATOM 2256 N N . CYS A 1 285 ? 24.241 1.876 -10.266 1.00 83.12 285 CYS A N 1
ATOM 2257 C CA . CYS A 1 285 ? 24.014 3.233 -9.808 1.00 83.12 285 CYS A CA 1
ATOM 2258 C C . CYS A 1 285 ? 23.764 4.148 -11.006 1.00 83.12 285 CYS A C 1
ATOM 2260 O O . CYS A 1 285 ? 24.690 4.626 -11.661 1.00 83.12 285 CYS A O 1
ATOM 2262 N N . ILE A 1 286 ? 22.485 4.412 -11.265 1.00 75.81 286 ILE A N 1
ATOM 2263 C CA . ILE A 1 286 ? 22.043 5.377 -12.270 1.00 75.81 286 ILE A CA 1
ATOM 2264 C C . ILE A 1 286 ? 21.722 6.674 -11.540 1.00 75.81 286 ILE A C 1
ATOM 2266 O O . ILE A 1 286 ? 20.648 6.817 -10.949 1.00 75.81 286 ILE A O 1
ATOM 2270 N N . MET A 1 287 ? 22.688 7.592 -11.539 1.00 63.25 287 MET A N 1
ATOM 2271 C CA . MET A 1 287 ? 22.489 8.957 -11.066 1.00 63.25 287 MET A CA 1
ATOM 2272 C C . MET A 1 287 ? 21.871 9.757 -12.206 1.00 63.25 287 MET A C 1
ATOM 2274 O O . MET A 1 287 ? 22.508 9.908 -13.247 1.00 63.25 287 MET A O 1
ATOM 2278 N N . PRO A 1 288 ? 20.646 10.274 -12.063 1.00 56.97 288 PRO A N 1
ATOM 2279 C CA . PRO A 1 288 ? 20.183 11.245 -13.031 1.00 56.97 288 PRO A CA 1
ATOM 2280 C C . PRO A 1 288 ? 20.997 12.555 -12.814 1.00 56.97 288 PRO A C 1
ATOM 2282 O O . PRO A 1 288 ? 21.636 12.737 -11.777 1.00 56.97 288 PRO A O 1
ATOM 2285 N N . ALA A 1 289 ? 21.083 13.449 -13.799 1.00 53.09 289 ALA A N 1
ATOM 2286 C CA . ALA A 1 289 ? 21.868 14.682 -13.646 1.00 53.09 289 ALA A CA 1
ATOM 2287 C C . ALA A 1 289 ? 21.160 15.669 -12.689 1.00 53.09 289 ALA A C 1
ATOM 2289 O O . ALA A 1 289 ? 19.978 15.966 -12.867 1.00 53.09 289 ALA A O 1
ATOM 2290 N N . TYR A 1 290 ? 21.863 16.159 -11.666 1.00 41.34 290 TYR A N 1
ATOM 2291 C CA . TYR A 1 290 ? 21.376 17.164 -10.706 1.00 41.34 290 TYR A CA 1
ATOM 2292 C C . TYR A 1 290 ? 21.381 18.580 -11.337 1.00 41.34 290 TYR A C 1
ATOM 2294 O O . TYR A 1 290 ? 22.294 18.839 -12.121 1.00 41.34 290 TYR A O 1
ATOM 2302 N N . PRO A 1 291 ? 20.455 19.521 -11.014 1.00 46.16 291 PRO A N 1
ATOM 2303 C CA . PRO A 1 291 ? 19.322 19.453 -10.083 1.00 46.16 291 PRO A CA 1
ATOM 2304 C C . PRO A 1 291 ? 17.986 19.045 -10.739 1.00 46.16 291 PRO A C 1
ATOM 2306 O O . PRO A 1 291 ? 17.635 19.444 -11.850 1.00 46.16 291 PRO A O 1
ATOM 2309 N N . PHE A 1 292 ? 17.195 18.261 -10.000 1.00 52.78 292 PHE A N 1
ATOM 2310 C CA . PHE A 1 292 ? 16.063 17.483 -10.510 1.00 52.78 292 PHE A CA 1
ATOM 2311 C C . PHE A 1 292 ? 14.717 18.210 -10.532 1.00 52.78 292 PHE A C 1
ATOM 2313 O O . PHE A 1 292 ? 13.964 18.207 -9.560 1.00 52.78 292 PHE A O 1
ATOM 2320 N N . LYS A 1 293 ? 14.313 18.656 -11.719 1.00 52.50 293 LYS A N 1
ATOM 2321 C CA . LYS A 1 293 ? 12.911 18.542 -12.142 1.00 52.50 293 LYS A CA 1
ATOM 2322 C C . LYS A 1 293 ? 12.901 17.806 -13.469 1.00 52.50 293 LYS A C 1
ATOM 2324 O O . LYS A 1 293 ? 13.056 18.429 -14.515 1.00 52.50 293 LYS A O 1
ATOM 2329 N N . PHE A 1 294 ? 12.729 16.484 -13.432 1.00 57.50 294 PHE A N 1
ATOM 2330 C CA . PHE A 1 294 ? 12.492 15.733 -14.659 1.00 57.50 294 PHE A CA 1
ATOM 2331 C C . PHE A 1 294 ? 11.227 16.295 -15.328 1.00 57.50 294 PHE A C 1
ATOM 2333 O O . PHE A 1 294 ? 10.128 16.225 -14.777 1.00 57.50 294 PHE A O 1
ATOM 2340 N N . ARG A 1 295 ? 11.401 16.923 -16.492 1.00 60.25 295 ARG A N 1
ATOM 2341 C CA . ARG A 1 295 ? 10.325 17.451 -17.340 1.00 60.25 295 ARG A CA 1
ATOM 2342 C C . ARG A 1 295 ? 10.313 16.684 -18.659 1.00 60.25 295 ARG A C 1
ATOM 2344 O O . ARG A 1 295 ? 10.430 17.274 -19.724 1.00 60.25 295 ARG A O 1
ATOM 2351 N N . GLY A 1 296 ? 10.233 15.362 -18.577 1.00 68.06 296 GLY A N 1
ATOM 2352 C CA . GLY A 1 296 ? 10.096 14.527 -19.763 1.00 68.06 296 GLY A CA 1
ATOM 2353 C C . GLY A 1 296 ? 8.636 14.295 -20.106 1.00 68.06 296 GLY A C 1
ATOM 2354 O O . GLY A 1 296 ? 7.783 14.125 -19.228 1.00 68.06 296 GLY A O 1
ATOM 2355 N N . TYR A 1 297 ? 8.376 14.269 -21.403 1.00 77.88 297 TYR A N 1
ATOM 2356 C CA . TYR A 1 297 ? 7.115 13.821 -21.952 1.00 77.88 297 TYR A CA 1
ATOM 2357 C C . TYR A 1 297 ? 7.334 12.514 -22.693 1.00 77.88 297 TYR A C 1
ATOM 2359 O O . TYR A 1 297 ? 8.400 12.280 -23.258 1.00 77.88 297 TYR A O 1
ATOM 2367 N N . ILE A 1 298 ? 6.305 11.684 -22.707 1.00 77.62 298 ILE A N 1
ATOM 2368 C CA . ILE A 1 298 ? 6.242 10.510 -23.551 1.00 77.62 298 ILE A CA 1
ATOM 2369 C C . ILE A 1 298 ? 5.080 10.630 -24.511 1.00 77.62 298 ILE A C 1
ATOM 2371 O O . ILE A 1 298 ? 3.998 11.065 -24.123 1.00 77.62 298 ILE A O 1
ATOM 2375 N N . ARG A 1 299 ? 5.294 10.223 -25.758 1.00 80.56 299 ARG A N 1
ATOM 2376 C CA . ARG A 1 299 ? 4.213 10.024 -26.713 1.00 80.56 299 ARG A CA 1
ATOM 2377 C C . ARG A 1 299 ? 3.885 8.541 -26.764 1.00 80.56 299 ARG A C 1
ATOM 2379 O O . ARG A 1 299 ? 4.725 7.743 -27.165 1.00 80.56 299 ARG A O 1
ATOM 2386 N N . LEU A 1 300 ? 2.673 8.185 -26.356 1.00 75.19 300 LEU A N 1
ATOM 2387 C CA . LEU A 1 300 ? 2.163 6.827 -26.480 1.00 75.19 300 LEU A CA 1
ATOM 2388 C C . LEU A 1 300 ? 1.304 6.723 -27.746 1.00 75.19 300 LEU A C 1
ATOM 2390 O O . LEU A 1 300 ? 0.406 7.556 -27.935 1.00 75.19 300 LEU A O 1
ATOM 2394 N N . PRO A 1 301 ? 1.569 5.740 -28.627 1.00 71.56 301 PRO A N 1
ATOM 2395 C CA . PRO A 1 301 ? 0.751 5.513 -29.814 1.00 71.56 301 PRO A CA 1
ATOM 2396 C C . PRO A 1 301 ? -0.736 5.391 -29.452 1.00 71.56 301 PRO A C 1
ATOM 2398 O O . PRO A 1 301 ? -1.086 4.702 -28.500 1.00 71.56 301 PRO A O 1
ATOM 2401 N N . GLY A 1 302 ? -1.604 6.107 -30.172 1.00 70.50 302 GLY A N 1
ATOM 2402 C CA . GLY A 1 302 ? -3.057 6.108 -29.944 1.00 70.50 302 GLY A CA 1
ATOM 2403 C C . GLY A 1 302 ? -3.550 6.892 -28.719 1.00 70.50 302 GLY A C 1
ATOM 2404 O O . GLY A 1 302 ? -4.740 7.169 -28.633 1.00 70.50 302 GLY A O 1
ATOM 2405 N N . LEU A 1 303 ? -2.663 7.295 -27.802 1.00 70.06 303 LEU A N 1
ATOM 2406 C CA . LEU A 1 303 ? -3.036 7.947 -26.536 1.00 70.06 303 LEU A CA 1
ATOM 2407 C C . LEU A 1 303 ? -2.526 9.391 -26.415 1.00 70.06 303 LEU A C 1
ATOM 2409 O O . LEU A 1 303 ? -3.044 10.168 -25.615 1.00 70.06 303 LEU A O 1
ATOM 2413 N N . GLY A 1 304 ? -1.537 9.771 -27.228 1.00 73.44 304 GLY A N 1
ATOM 2414 C CA . GLY A 1 304 ? -1.011 11.134 -27.294 1.00 73.44 304 GLY A CA 1
ATOM 2415 C C . GLY A 1 304 ? 0.197 11.368 -26.387 1.00 73.44 304 GLY A C 1
ATOM 2416 O O . GLY A 1 304 ? 0.935 10.439 -26.059 1.00 73.44 304 GLY A O 1
ATOM 2417 N N . THR A 1 305 ? 0.438 12.635 -26.040 1.00 78.62 305 THR A N 1
ATOM 2418 C CA . THR A 1 305 ? 1.629 13.073 -25.299 1.00 78.62 305 THR A CA 1
ATOM 2419 C C . THR A 1 305 ? 1.318 13.319 -23.828 1.00 78.62 305 THR A C 1
ATOM 2421 O O . THR A 1 305 ? 0.342 13.980 -23.477 1.00 78.62 305 THR A O 1
ATOM 2424 N N . PHE A 1 306 ? 2.196 12.832 -22.958 1.00 74.56 306 PHE A N 1
ATOM 2425 C CA . PHE A 1 306 ? 1.985 12.777 -21.524 1.00 74.56 306 PHE A CA 1
ATOM 2426 C C . PHE A 1 306 ? 3.221 13.188 -20.744 1.00 74.56 306 PHE A C 1
ATOM 2428 O O . PHE A 1 306 ? 4.322 12.750 -21.055 1.00 74.56 306 PHE A O 1
ATOM 2435 N N . LYS A 1 307 ? 3.041 13.982 -19.688 1.00 75.75 307 LYS A N 1
ATOM 2436 C CA . LYS A 1 307 ? 4.127 14.316 -18.763 1.00 75.75 307 LYS A CA 1
ATOM 2437 C C . LYS A 1 307 ? 4.400 13.132 -17.840 1.00 75.75 307 LYS A C 1
ATOM 2439 O O . LYS A 1 307 ? 3.503 12.732 -17.108 1.00 75.75 307 LYS A O 1
ATOM 2444 N N . LEU A 1 308 ? 5.623 12.620 -17.844 1.00 76.06 308 LEU A N 1
ATOM 2445 C CA . LEU A 1 308 ? 6.024 11.506 -16.987 1.00 76.06 308 LEU A CA 1
ATOM 2446 C C . LEU A 1 308 ? 6.306 11.968 -15.553 1.00 76.06 308 LEU A C 1
ATOM 2448 O O . LEU A 1 308 ? 6.951 13.000 -15.347 1.00 76.06 308 LEU A O 1
ATOM 2452 N N . ASP A 1 309 ? 5.897 11.157 -14.576 1.00 76.69 309 ASP A N 1
ATOM 2453 C CA . ASP A 1 309 ? 6.434 11.249 -13.221 1.00 76.69 309 ASP A CA 1
ATOM 2454 C C . ASP A 1 309 ? 7.894 10.772 -13.191 1.00 76.69 309 ASP A C 1
ATOM 2456 O O . ASP A 1 309 ? 8.347 9.986 -14.033 1.00 76.69 309 ASP A O 1
ATOM 2460 N N . SER A 1 310 ? 8.639 11.236 -12.189 1.00 77.81 310 SER A N 1
ATOM 2461 C CA . SER A 1 310 ? 10.070 10.939 -12.052 1.00 77.81 310 SER A CA 1
ATOM 2462 C C . SER A 1 310 ? 10.379 9.437 -11.987 1.00 77.81 310 SER A C 1
ATOM 2464 O O . SER A 1 310 ? 11.427 9.002 -12.471 1.00 77.81 310 SER A O 1
ATOM 2466 N N . ARG A 1 311 ? 9.475 8.618 -11.431 1.00 80.56 311 ARG A N 1
ATOM 2467 C CA . ARG A 1 311 ? 9.699 7.174 -11.290 1.00 80.56 311 ARG A CA 1
ATOM 2468 C C . ARG A 1 311 ? 9.439 6.437 -12.581 1.00 80.56 311 ARG A C 1
ATOM 2470 O O . ARG A 1 311 ? 10.247 5.593 -12.954 1.00 80.56 311 ARG A O 1
ATOM 2477 N N . THR A 1 312 ? 8.349 6.749 -13.270 1.00 82.44 312 THR A N 1
ATOM 2478 C CA . THR A 1 312 ? 8.082 6.162 -14.585 1.00 82.44 312 THR A CA 1
ATOM 2479 C C . THR A 1 312 ? 9.194 6.528 -15.555 1.00 82.44 312 THR A C 1
ATOM 2481 O O . THR A 1 312 ? 9.723 5.644 -16.216 1.00 82.44 312 THR A O 1
ATOM 2484 N N . ALA A 1 313 ? 9.652 7.780 -15.553 1.00 83.50 313 ALA A N 1
ATOM 2485 C CA . ALA A 1 313 ? 10.815 8.197 -16.329 1.00 83.50 313 ALA A CA 1
ATOM 2486 C C . ALA A 1 313 ? 12.068 7.365 -16.038 1.00 83.50 313 ALA A C 1
ATOM 2488 O O . ALA A 1 313 ? 12.712 6.869 -16.963 1.00 83.50 313 ALA A O 1
ATOM 2489 N N . ARG A 1 314 ? 12.385 7.159 -14.754 1.00 85.88 314 ARG A N 1
ATOM 2490 C CA . ARG A 1 314 ? 13.505 6.309 -14.343 1.00 85.88 314 ARG A CA 1
ATOM 2491 C C . ARG A 1 314 ? 13.329 4.878 -14.842 1.00 85.88 314 ARG A C 1
ATOM 2493 O O . ARG A 1 314 ? 14.255 4.341 -15.432 1.00 85.88 314 ARG A O 1
ATOM 2500 N N . VAL A 1 315 ? 12.153 4.278 -14.645 1.00 89.38 315 VAL A N 1
ATOM 2501 C CA . VAL A 1 315 ? 11.847 2.911 -15.100 1.00 89.38 315 VAL A CA 1
ATOM 2502 C C . VAL A 1 315 ? 12.034 2.769 -16.613 1.00 89.38 315 VAL A C 1
ATOM 2504 O O . VAL A 1 315 ? 12.617 1.788 -17.061 1.00 89.38 315 VAL A O 1
ATOM 2507 N N . LEU A 1 316 ? 11.600 3.755 -17.396 1.00 89.50 316 LEU A N 1
ATOM 2508 C CA . LEU A 1 316 ? 11.785 3.748 -18.847 1.00 89.50 316 LEU A CA 1
ATOM 2509 C C . LEU A 1 316 ? 13.256 3.895 -19.249 1.00 89.50 316 LEU A C 1
ATOM 2511 O O . LEU A 1 316 ? 13.720 3.171 -20.126 1.00 89.50 316 LEU A O 1
ATOM 2515 N N . ALA A 1 317 ? 14.002 4.779 -18.585 1.00 88.12 317 ALA A N 1
ATOM 2516 C CA . ALA A 1 317 ? 15.427 4.958 -18.845 1.00 88.12 317 ALA A CA 1
ATOM 2517 C C . ALA A 1 317 ? 16.227 3.681 -18.543 1.00 88.12 317 ALA A C 1
ATOM 2519 O O . ALA A 1 317 ? 17.049 3.257 -19.353 1.00 88.12 317 ALA A O 1
ATOM 2520 N N . VAL A 1 318 ? 15.964 3.030 -17.405 1.00 92.00 318 VAL A N 1
ATOM 2521 C CA . VAL A 1 318 ? 16.663 1.785 -17.052 1.00 92.00 318 VAL A CA 1
ATOM 2522 C C . VAL A 1 318 ? 16.239 0.606 -17.931 1.00 92.00 318 VAL A C 1
ATOM 2524 O O . VAL A 1 318 ? 17.066 -0.256 -18.209 1.00 92.00 318 VAL A O 1
ATOM 2527 N N . ALA A 1 319 ? 14.992 0.583 -18.414 1.00 93.94 319 ALA A N 1
ATOM 2528 C CA . ALA A 1 319 ? 14.548 -0.393 -19.407 1.00 93.94 319 ALA A CA 1
ATOM 2529 C C . ALA A 1 319 ? 15.287 -0.215 -20.737 1.00 93.94 319 ALA A C 1
ATOM 2531 O O . ALA A 1 319 ? 15.783 -1.195 -21.283 1.00 93.94 319 ALA A O 1
ATOM 2532 N N . HIS A 1 320 ? 15.453 1.025 -21.206 1.00 92.25 320 HIS A N 1
ATOM 2533 C CA . HIS A 1 320 ? 16.253 1.308 -22.399 1.00 92.25 320 HIS A CA 1
ATOM 2534 C C . HIS A 1 320 ? 17.708 0.844 -22.236 1.00 92.25 320 HIS A C 1
ATOM 2536 O O . HIS A 1 320 ? 18.261 0.240 -23.149 1.00 92.25 320 HIS A O 1
ATOM 2542 N N . ILE A 1 321 ? 18.328 1.085 -21.073 1.00 93.31 321 ILE A N 1
ATOM 2543 C CA . ILE A 1 321 ? 19.690 0.603 -20.774 1.00 93.31 321 ILE A CA 1
ATOM 2544 C C . ILE A 1 321 ? 19.756 -0.927 -20.830 1.00 93.31 321 ILE A C 1
ATOM 2546 O O . ILE A 1 321 ? 20.681 -1.467 -21.427 1.00 93.31 321 ILE A O 1
ATOM 2550 N N . ALA A 1 322 ? 18.790 -1.622 -20.225 1.00 94.62 322 ALA A N 1
ATOM 2551 C CA . ALA A 1 322 ? 18.775 -3.082 -20.181 1.00 94.62 322 ALA A CA 1
ATOM 2552 C C . ALA A 1 322 ? 18.559 -3.715 -21.564 1.00 94.62 322 ALA A C 1
ATOM 2554 O O . ALA A 1 322 ? 19.195 -4.718 -21.874 1.00 94.62 322 ALA A O 1
ATOM 2555 N N . LEU A 1 323 ? 17.683 -3.130 -22.388 1.00 94.81 323 LEU A N 1
ATOM 2556 C CA . LEU A 1 323 ? 17.345 -3.633 -23.725 1.00 94.81 323 LEU A CA 1
ATOM 2557 C C . LEU A 1 323 ? 18.407 -3.282 -24.769 1.00 94.81 323 LEU A C 1
ATOM 2559 O O . LEU A 1 323 ? 18.656 -4.063 -25.682 1.00 94.81 323 LEU A O 1
ATOM 2563 N N . ARG A 1 324 ? 19.069 -2.127 -24.628 1.00 92.94 324 ARG A N 1
ATOM 2564 C CA . ARG A 1 324 ? 20.094 -1.655 -25.570 1.00 92.94 324 ARG A CA 1
ATOM 2565 C C . ARG A 1 324 ? 21.373 -1.216 -24.850 1.00 92.94 324 ARG A C 1
ATOM 2567 O O . ARG A 1 324 ? 21.736 -0.037 -24.905 1.00 92.94 324 ARG A O 1
ATOM 2574 N N . PRO A 1 325 ? 22.102 -2.142 -24.193 1.00 91.81 325 PRO A N 1
ATOM 2575 C CA . PRO A 1 325 ? 23.296 -1.784 -23.424 1.00 91.81 325 PRO A CA 1
ATOM 2576 C C . PRO A 1 325 ? 24.404 -1.161 -24.286 1.00 91.81 325 PRO A C 1
ATOM 2578 O O . PRO A 1 325 ? 25.166 -0.323 -23.807 1.00 91.81 325 PRO A O 1
ATOM 2581 N N . ASP A 1 326 ? 24.464 -1.536 -25.568 1.00 91.88 326 ASP A N 1
ATOM 2582 C CA . ASP A 1 326 ? 25.444 -1.038 -26.541 1.00 91.88 326 ASP A CA 1
ATOM 2583 C C . ASP A 1 326 ? 25.253 0.459 -26.868 1.00 91.88 326 ASP A C 1
ATOM 2585 O O . ASP A 1 326 ? 26.223 1.164 -27.156 1.00 91.88 326 ASP A O 1
ATOM 2589 N N . GLU A 1 327 ? 24.020 0.971 -26.771 1.00 92.19 327 GLU A N 1
ATOM 2590 C CA . GLU A 1 327 ? 23.658 2.357 -27.113 1.00 92.19 327 GLU A CA 1
ATOM 2591 C C . GLU A 1 327 ? 23.865 3.349 -25.959 1.00 92.19 327 GLU A C 1
ATOM 2593 O O . GLU A 1 327 ? 23.762 4.568 -26.141 1.00 92.19 327 GLU A O 1
ATOM 2598 N N . VAL A 1 328 ? 24.165 2.855 -24.755 1.00 89.56 328 VAL A N 1
ATOM 2599 C CA . VAL A 1 328 ? 24.449 3.700 -23.591 1.00 89.56 328 VAL A CA 1
ATOM 2600 C C . VAL A 1 328 ? 25.628 4.612 -23.926 1.00 89.56 328 VAL A C 1
ATOM 2602 O O . VAL A 1 328 ? 26.632 4.150 -24.451 1.00 89.56 328 VAL A O 1
ATOM 2605 N N . LYS A 1 329 ? 25.547 5.917 -23.639 1.00 87.88 329 LYS A N 1
ATOM 2606 C CA . LYS A 1 329 ? 26.661 6.866 -23.871 1.00 87.88 329 LYS A CA 1
ATOM 2607 C C . LYS A 1 329 ? 27.429 7.221 -22.599 1.00 87.88 329 LYS A C 1
ATOM 2609 O O . LYS A 1 329 ? 28.603 7.572 -22.674 1.00 87.88 329 LYS A O 1
ATOM 2614 N N . ASP A 1 330 ? 26.783 7.101 -21.444 1.00 86.94 330 ASP A N 1
ATOM 2615 C CA . ASP A 1 330 ? 27.374 7.406 -20.145 1.00 86.94 330 ASP A CA 1
ATOM 2616 C C . ASP A 1 330 ? 28.531 6.442 -19.826 1.00 86.94 330 ASP A C 1
ATOM 2618 O O . ASP A 1 330 ? 28.337 5.228 -19.715 1.00 86.94 330 ASP A O 1
ATOM 2622 N N . LYS A 1 331 ? 29.745 6.991 -19.685 1.00 88.38 331 LYS A N 1
ATOM 2623 C CA . LYS A 1 331 ? 30.964 6.213 -19.417 1.00 88.38 331 LYS A CA 1
ATOM 2624 C C . LYS A 1 331 ? 30.921 5.504 -18.059 1.00 88.38 331 LYS A C 1
ATOM 2626 O O . LYS A 1 331 ? 31.399 4.378 -17.961 1.00 88.38 331 LYS A O 1
ATOM 2631 N N . SER A 1 332 ? 30.334 6.132 -17.038 1.00 88.81 332 SER A N 1
ATOM 2632 C CA . SER A 1 332 ? 30.201 5.539 -15.704 1.00 88.81 332 SER A CA 1
ATOM 2633 C C . SER A 1 332 ? 29.275 4.328 -15.747 1.00 88.81 332 SER A C 1
ATOM 2635 O O . SER A 1 332 ? 29.618 3.264 -15.233 1.00 88.81 332 SER A O 1
ATOM 2637 N N . ILE A 1 333 ? 28.130 4.445 -16.426 1.00 89.00 333 ILE A N 1
ATOM 2638 C CA . ILE A 1 333 ? 27.204 3.314 -16.570 1.00 89.00 333 ILE A CA 1
ATOM 2639 C C . ILE A 1 333 ? 27.854 2.200 -17.407 1.00 89.00 333 ILE A C 1
ATOM 2641 O O . ILE A 1 333 ? 27.783 1.038 -17.009 1.00 89.00 333 ILE A O 1
ATOM 2645 N N . LYS A 1 334 ? 28.563 2.519 -18.501 1.00 91.81 334 LYS A N 1
ATOM 2646 C CA . LYS A 1 334 ? 29.305 1.507 -19.283 1.00 91.81 334 LYS A CA 1
ATOM 2647 C C . LYS A 1 334 ? 30.286 0.698 -18.436 1.00 91.81 334 LYS A C 1
ATOM 2649 O O . LYS A 1 334 ? 30.305 -0.528 -18.548 1.00 91.81 334 LYS A O 1
ATOM 2654 N N . GLU A 1 335 ? 31.080 1.352 -17.586 1.00 90.69 335 GLU A N 1
ATOM 2655 C CA . GLU A 1 335 ? 32.057 0.636 -16.756 1.00 90.69 335 GLU A CA 1
ATOM 2656 C C . GLU A 1 335 ? 31.373 -0.231 -15.691 1.00 90.69 335 GLU A C 1
ATOM 2658 O O . GLU A 1 335 ? 31.803 -1.358 -15.435 1.00 90.69 335 GLU A O 1
ATOM 2663 N N . GLN A 1 336 ? 30.251 0.233 -15.130 1.00 92.12 336 GLN A N 1
ATOM 2664 C CA . GLN A 1 336 ? 29.433 -0.577 -14.224 1.00 92.12 336 GLN A CA 1
ATOM 2665 C C . GLN A 1 336 ? 28.873 -1.826 -14.923 1.00 92.12 336 GLN A C 1
ATOM 2667 O O . GLN A 1 336 ? 28.958 -2.918 -14.362 1.00 92.12 336 GLN A O 1
ATOM 2672 N N . ILE A 1 337 ? 28.371 -1.704 -16.160 1.00 91.94 337 ILE A N 1
ATOM 2673 C CA . ILE A 1 337 ? 27.896 -2.845 -16.968 1.00 91.94 337 ILE A CA 1
ATOM 2674 C C . ILE A 1 337 ? 29.040 -3.833 -17.218 1.00 91.94 337 ILE A C 1
ATOM 2676 O O . ILE A 1 337 ? 28.882 -5.039 -17.018 1.00 91.94 337 ILE A O 1
ATOM 2680 N N . ARG A 1 338 ? 30.214 -3.331 -17.618 1.00 90.31 338 ARG A N 1
ATOM 2681 C CA . ARG A 1 338 ? 31.406 -4.155 -17.859 1.00 90.31 338 ARG A CA 1
ATOM 2682 C C . ARG A 1 338 ? 31.838 -4.908 -16.600 1.00 90.31 338 ARG A C 1
ATOM 2684 O O . ARG A 1 338 ? 32.146 -6.096 -16.674 1.00 90.31 338 ARG A O 1
ATOM 2691 N N . THR A 1 339 ? 31.820 -4.235 -15.453 1.00 88.62 339 THR A N 1
ATOM 2692 C CA . THR A 1 339 ? 32.153 -4.819 -14.146 1.00 88.62 339 THR A CA 1
ATOM 2693 C C . THR A 1 339 ? 31.158 -5.907 -13.746 1.00 88.62 339 THR A C 1
ATOM 2695 O O . THR A 1 339 ? 31.564 -7.017 -13.405 1.00 88.62 339 THR A O 1
ATOM 2698 N N . ALA A 1 340 ? 29.858 -5.623 -13.845 1.00 88.88 340 ALA A N 1
ATOM 2699 C CA . ALA A 1 340 ? 28.794 -6.572 -13.532 1.00 88.88 340 ALA A CA 1
ATOM 2700 C C . ALA A 1 340 ? 28.841 -7.820 -14.432 1.00 88.88 340 ALA A C 1
ATOM 2702 O O . ALA A 1 340 ? 28.652 -8.937 -13.953 1.00 88.88 340 ALA A O 1
ATOM 2703 N N . ARG A 1 341 ? 29.171 -7.656 -15.721 1.00 85.88 341 ARG A N 1
ATOM 2704 C CA . ARG A 1 341 ? 29.356 -8.776 -16.658 1.00 85.88 341 ARG A CA 1
ATOM 2705 C C . ARG A 1 341 ? 30.528 -9.679 -16.266 1.00 85.88 341 ARG A C 1
ATOM 2707 O O . ARG A 1 341 ? 30.386 -10.895 -16.303 1.00 85.88 341 ARG A O 1
ATOM 2714 N N . LYS A 1 342 ? 31.675 -9.114 -15.869 1.00 80.88 342 LYS A N 1
ATOM 2715 C CA . LYS A 1 342 ? 32.858 -9.902 -15.462 1.00 80.88 342 LYS A CA 1
ATOM 2716 C C . LYS A 1 342 ? 32.602 -10.768 -14.226 1.00 80.88 342 LYS A C 1
ATOM 2718 O O . LYS A 1 342 ? 33.170 -11.847 -14.123 1.00 80.88 342 LYS A O 1
ATOM 2723 N N . ARG A 1 343 ? 31.742 -10.321 -13.306 1.00 68.88 343 ARG A N 1
ATOM 2724 C CA . ARG A 1 343 ? 31.400 -11.091 -12.097 1.00 68.88 343 ARG A CA 1
ATOM 2725 C C . ARG A 1 343 ? 30.613 -12.369 -12.391 1.00 68.88 343 ARG A C 1
ATOM 2727 O O . ARG A 1 343 ? 30.763 -13.321 -11.639 1.00 68.88 343 ARG A O 1
ATOM 2734 N N . LEU A 1 344 ? 29.849 -12.407 -13.485 1.00 61.28 344 LEU A N 1
ATOM 2735 C CA . LEU A 1 344 ? 29.198 -13.635 -13.956 1.00 61.28 344 LEU A CA 1
ATOM 2736 C C . LEU A 1 344 ? 30.245 -14.694 -14.338 1.00 61.28 344 LEU A C 1
ATOM 2738 O O . LEU A 1 344 ? 30.150 -15.832 -13.909 1.00 61.28 344 LEU A O 1
ATOM 2742 N N . VAL A 1 345 ? 31.298 -14.277 -15.049 1.00 55.06 345 VAL A N 1
ATOM 2743 C CA . VAL A 1 345 ? 32.372 -15.174 -15.505 1.00 55.06 345 VAL A CA 1
ATOM 2744 C C . VAL A 1 345 ? 33.149 -15.772 -14.328 1.00 55.06 345 VAL A C 1
ATOM 2746 O O . VAL A 1 345 ? 33.543 -16.924 -14.387 1.00 55.06 345 VAL A O 1
ATOM 2749 N N . ILE A 1 346 ? 33.353 -15.023 -13.240 1.00 51.53 346 ILE A N 1
ATOM 2750 C CA . ILE A 1 346 ? 34.104 -15.520 -12.073 1.00 51.53 346 ILE A CA 1
ATOM 2751 C C . ILE A 1 346 ? 33.278 -16.523 -11.249 1.00 51.53 346 ILE A C 1
ATOM 2753 O O . ILE A 1 346 ? 33.851 -17.451 -10.692 1.00 51.53 346 ILE A O 1
ATOM 2757 N N . GLY A 1 347 ? 31.949 -16.375 -11.187 1.00 43.69 347 GLY A N 1
ATOM 2758 C CA . GLY A 1 347 ? 31.074 -17.319 -10.477 1.00 43.69 347 GLY A CA 1
ATOM 2759 C C . GLY A 1 347 ? 31.064 -18.724 -11.089 1.00 43.69 347 GLY A C 1
ATOM 2760 O O . GLY A 1 347 ? 31.021 -19.701 -10.347 1.00 43.69 347 GLY A O 1
ATOM 2761 N N . ASP A 1 348 ? 31.195 -18.820 -12.414 1.00 42.72 348 ASP A N 1
ATOM 2762 C CA . ASP A 1 348 ? 31.250 -20.101 -13.133 1.00 42.72 348 ASP A CA 1
ATOM 2763 C C . ASP A 1 348 ? 32.622 -20.799 -13.016 1.00 42.72 348 ASP A C 1
ATOM 2765 O O . ASP A 1 348 ? 32.712 -22.008 -13.192 1.00 42.72 348 ASP A O 1
ATOM 2769 N N . PHE A 1 349 ? 33.694 -20.076 -12.660 1.00 39.44 349 PHE A N 1
ATOM 2770 C CA . PHE A 1 349 ? 35.029 -20.660 -12.436 1.00 39.44 349 PHE A CA 1
ATOM 2771 C C . PHE A 1 349 ? 35.222 -21.272 -11.037 1.00 39.44 349 PHE A C 1
ATOM 2773 O O . PHE A 1 349 ? 36.216 -21.957 -10.817 1.00 39.44 349 PHE A O 1
ATOM 2780 N N . PHE A 1 350 ? 34.299 -21.045 -10.095 1.00 37.16 350 PHE A N 1
ATOM 2781 C CA . PHE A 1 350 ? 34.320 -21.661 -8.756 1.00 37.16 350 PHE A CA 1
ATOM 2782 C C . PHE A 1 350 ? 33.390 -22.883 -8.631 1.00 37.16 350 PHE A C 1
ATOM 2784 O O . PHE A 1 350 ? 33.206 -23.409 -7.535 1.00 37.16 350 PHE A O 1
ATOM 2791 N N . LEU A 1 351 ? 32.817 -23.339 -9.749 1.00 35.72 351 LEU A N 1
ATOM 2792 C CA . LEU A 1 351 ? 32.060 -24.585 -9.873 1.00 35.72 351 LEU A CA 1
ATOM 2793 C C . LEU A 1 351 ? 32.741 -25.505 -10.902 1.00 35.72 351 LEU A C 1
ATOM 2795 O O . LEU A 1 351 ? 32.144 -25.855 -11.917 1.00 35.72 351 LEU A O 1
ATOM 2799 N N . ILE A 1 352 ? 34.001 -25.871 -10.649 1.00 36.19 352 ILE A N 1
ATOM 2800 C CA . ILE A 1 352 ? 34.659 -27.050 -11.237 1.00 36.19 352 ILE A CA 1
ATOM 2801 C C . ILE A 1 352 ? 35.344 -27.810 -10.109 1.00 36.19 352 ILE A C 1
ATOM 2803 O O . ILE A 1 352 ? 36.052 -27.143 -9.318 1.00 36.19 352 ILE A O 1
#

pLDDT: mean 80.82, std 17.72, range [35.22, 97.81]

Sequence (352 aa):
MGAELRVGNWTVMLDGPKTLRLVRHDGIEVILPHKVSIRNLRIGQLMDYVAELDELIEKGSMTAKKGTTKFKLKRKAKKPGIWFLMARGGVNYDIELATSEALLIALKLQESSIEDITLKEFEWRTPVMFRGIREALLGVFSASALSEVAIAQVFKDRLDRAYIRHGAARAELLVEDKHFYIVLEGAGKGELGLFKKLADALRLDKLPVSDSLAARLLLGSARVPDILEDKAGVLVRKRILKELFKEHKGEMKFEGKHLVVGNKYGTWRINLKTGELRLNEYLLCIMPAYPFKFRGYIRLPGLGTFKLDSRTARVLAVAHIALRPDEVKDKSIKEQIRTARKRLVIGDFFLI